Protein AF-A0A2J8AAW1-F1 (afdb_monomer)

Radius of gyration: 28.64 Å; Cα contacts (8 Å, |Δi|>4): 183; chains: 1; bounding box: 78×41×73 Å

Secondary structure (DSSP, 8-state):
--HHHHHHHHHHHHHH-PPPPHHHHHHHHHHHHHHHHHHHHHHHHHHHTTGGGGGG-S----PPPPHHHHHHHHHHHHHHHHHHHHHHHHHHHHHHHHHHHHHHHHHS-HHHHHHHHHHHHHHHHHHHHHHHHHHHHHHHHHHS---HHHHHHHHHHHHHHHHHHHHHHHHHS-S---S--S----TTSS--GGGSSHHHHHHHHHHHHHHTSSHHHHHHHHHHHHHHHHHHH--TT-S--S-HHHHHHHHHHHHHHHHHHHHHHHHHHH-S-TTSHHHHTT----

InterPro domains:
  IPR002995 Surfeit locus 4 [PF02077] (201-279)

Foldseek 3Di:
DPPVVLVVLVVCCVPVVPDRDPVSLLVVLLVLLVVLVVVVVVVVVVVVVCVVVVVPPPDDDPDADDPVLLVVLLVSLVVLLVSLLVLLVVLVVVVVVVVVVVVVQVPDDPVSNVVVVVLVVVLVVLVVVLVVLVVVLVVCPVPDPDDPVVNVVSVVVSVVSVVVSVVVSVVSPPDDDDPPPDPPPDPQNDPQLSNDCLSVVSNVLSVCSSQLHVLLVSLVVLLVSLQCSLVPSQVLVDPDDSDPVRSVVSVSSNVSSNSVNSVSVSSNVSGSGCNHPCNVVVPPSD

pLDDT: mean 74.92, std 15.3, range [37.0, 95.5]

Organism: NCBI:txid47790

Solvent-accessible surface area (backbone atoms only — not comparable to full-atom values): 16203 Å² total; per-residue (Å²): 132,66,64,67,56,57,50,53,54,51,49,43,29,74,74,67,68,46,78,77,52,71,71,55,58,50,51,49,52,52,51,52,41,50,50,51,51,49,59,50,51,58,52,48,53,61,46,57,74,47,52,87,57,52,93,72,66,88,80,74,70,85,75,76,78,53,70,70,54,24,50,51,51,48,52,54,40,46,51,52,28,53,53,41,42,52,52,17,50,56,45,49,53,52,48,50,55,49,47,49,51,52,51,53,60,68,66,42,50,75,64,57,47,48,54,51,51,51,53,51,54,52,51,54,51,50,52,53,50,51,53,51,52,52,52,52,52,54,51,48,62,73,73,44,97,65,59,75,71,61,58,53,55,58,53,51,54,53,50,51,54,51,50,50,54,56,52,51,56,62,59,74,56,77,64,86,89,64,101,72,79,71,71,93,73,36,102,72,77,52,87,59,58,79,77,54,69,56,47,53,56,48,30,59,49,28,54,42,45,56,50,21,40,58,38,58,61,42,32,52,52,48,31,52,49,32,49,49,43,23,59,74,56,22,55,65,82,60,94,76,64,95,40,71,68,56,49,51,51,31,39,54,49,24,54,44,29,52,48,51,28,53,44,34,54,51,47,44,76,72,45,73,38,73,85,14,49,37,49,72,69,67,54,80,88,126

Mean predicted aligned error: 14.3 Å

Sequence (286 aa):
MDARLTWRQLLSIVRYGNRPTEMLAKRLAIIGAITLVVAHSLKDQARMRSYAGVLLAEDRAPRRPTRSKSAALLGARLLLTCLLLFAGWSQLRRITARGGSLWQAAALTPRQQADANAAAAAADAALATAATAASAAALGAVGGGADAADATGVGALAGVAAGAGVATAKVVGGGGGDGWGAGPRQHYGVPDSHDNNWQLLEMLLCIPLALGWQTALTCRGLVALLLLEAVTCWPFWAWYWPSWHFAMHVRLHFFGNVAVAGGLVLLQCLGAGEYTIDSLMGRKTE

Structure (mmCIF, N/CA/C/O backbone):
data_AF-A0A2J8AAW1-F1
#
_entry.id   AF-A0A2J8AAW1-F1
#
loop_
_atom_site.group_PDB
_atom_site.id
_atom_site.type_symbol
_atom_site.label_atom_id
_atom_site.label_alt_id
_atom_site.label_comp_id
_atom_site.label_asym_id
_atom_site.label_entity_id
_atom_site.label_seq_id
_atom_site.pdbx_PDB_ins_code
_atom_site.Cartn_x
_atom_site.Cartn_y
_atom_site.Cartn_z
_atom_site.occupancy
_atom_site.B_iso_or_equiv
_atom_site.auth_seq_id
_atom_site.auth_comp_id
_atom_site.auth_asym_id
_atom_site.auth_atom_id
_atom_site.pdbx_PDB_model_num
ATOM 1 N N . MET A 1 1 ? 15.330 -13.049 15.779 1.00 55.56 1 MET A N 1
ATOM 2 C CA . MET A 1 1 ? 15.225 -11.813 14.968 1.00 55.56 1 MET A CA 1
ATOM 3 C C . MET A 1 1 ? 15.822 -10.662 15.761 1.00 55.56 1 MET A C 1
ATOM 5 O O . MET A 1 1 ? 15.399 -10.459 16.892 1.00 55.56 1 MET A O 1
ATOM 9 N N . ASP A 1 2 ? 16.786 -9.928 15.204 1.00 82.25 2 ASP A N 1
ATOM 10 C CA . ASP A 1 2 ? 17.451 -8.831 15.919 1.00 82.25 2 ASP A CA 1
ATOM 11 C C . ASP A 1 2 ? 16.595 -7.558 15.937 1.00 82.25 2 ASP A C 1
ATOM 13 O O . ASP A 1 2 ? 16.673 -6.713 15.043 1.00 82.25 2 ASP A O 1
ATOM 17 N N . ALA A 1 3 ? 15.794 -7.386 16.991 1.00 75.38 3 ALA A N 1
ATOM 18 C CA . ALA A 1 3 ? 15.029 -6.157 17.227 1.00 75.38 3 ALA A CA 1
ATOM 19 C C . ALA A 1 3 ? 15.932 -4.906 17.237 1.00 75.38 3 ALA A C 1
ATOM 21 O O . ALA A 1 3 ? 15.528 -3.832 16.789 1.00 75.38 3 ALA A O 1
ATOM 22 N N . ARG A 1 4 ? 17.192 -5.063 17.670 1.00 83.12 4 ARG A N 1
ATOM 23 C CA . ARG A 1 4 ? 18.214 -4.007 17.649 1.00 83.12 4 ARG A CA 1
ATOM 24 C C . ARG A 1 4 ? 18.546 -3.526 16.236 1.00 83.12 4 ARG A C 1
ATOM 26 O O . ARG A 1 4 ? 18.768 -2.331 16.055 1.00 83.12 4 ARG A O 1
ATOM 33 N N . LEU A 1 5 ? 18.566 -4.418 15.243 1.00 82.81 5 LEU A N 1
ATOM 34 C CA . LEU A 1 5 ? 18.846 -4.047 13.855 1.00 82.81 5 LEU A CA 1
ATOM 35 C C . LEU A 1 5 ? 17.689 -3.225 13.278 1.00 82.81 5 LEU A C 1
ATOM 37 O O . LEU A 1 5 ? 17.917 -2.155 12.718 1.00 82.81 5 LEU A O 1
ATOM 41 N N . THR A 1 6 ? 16.450 -3.679 13.489 1.00 76.88 6 THR A N 1
ATOM 42 C CA . THR A 1 6 ? 15.243 -2.961 13.052 1.00 76.88 6 THR A CA 1
ATOM 43 C C . THR A 1 6 ? 15.163 -1.579 13.699 1.00 76.88 6 THR A C 1
ATOM 45 O O . THR A 1 6 ? 14.901 -0.595 13.014 1.00 76.88 6 THR A O 1
ATOM 48 N N . TRP A 1 7 ? 15.471 -1.480 14.996 1.00 82.75 7 TRP A N 1
ATOM 49 C CA . TRP A 1 7 ? 15.510 -0.207 15.720 1.00 82.75 7 TRP A CA 1
ATOM 50 C C . TRP A 1 7 ? 16.582 0.750 15.182 1.00 82.75 7 TRP A C 1
ATOM 52 O O . TRP A 1 7 ? 16.301 1.927 14.968 1.00 82.75 7 TRP A O 1
ATOM 62 N N . ARG A 1 8 ? 17.797 0.257 14.900 1.00 88.12 8 ARG A N 1
ATOM 63 C CA . ARG A 1 8 ? 18.874 1.068 14.302 1.00 88.12 8 ARG A CA 1
ATOM 64 C C . ARG A 1 8 ? 18.514 1.568 12.905 1.00 88.12 8 ARG A C 1
ATOM 66 O O . ARG A 1 8 ? 18.789 2.723 12.591 1.00 88.12 8 ARG A O 1
ATOM 73 N N . GLN A 1 9 ? 17.883 0.730 12.086 1.00 81.62 9 GLN A N 1
ATOM 74 C CA . GLN A 1 9 ? 17.415 1.138 10.762 1.00 81.62 9 GLN A CA 1
ATOM 75 C C . GLN A 1 9 ? 16.285 2.176 10.858 1.00 81.62 9 GLN A C 1
ATOM 77 O O . GLN A 1 9 ? 16.310 3.162 10.127 1.00 81.62 9 GLN A O 1
ATOM 82 N N . LEU A 1 10 ? 15.354 2.018 11.807 1.00 77.50 10 LEU A N 1
ATOM 83 C CA . LEU A 1 10 ? 14.299 3.001 12.072 1.00 77.50 10 LEU A CA 1
ATOM 84 C C . LEU A 1 10 ? 14.885 4.355 12.498 1.00 77.50 10 LEU A C 1
ATOM 86 O O . LEU A 1 10 ? 14.542 5.391 11.936 1.00 77.50 10 LEU A O 1
ATOM 90 N N . LEU A 1 11 ? 15.823 4.341 13.449 1.00 86.12 11 LEU A N 1
ATOM 91 C CA . LEU A 1 11 ? 16.549 5.532 13.894 1.00 86.12 11 LEU A CA 1
ATOM 92 C C . LEU A 1 11 ? 17.322 6.191 12.755 1.00 86.12 11 LEU A C 1
ATOM 94 O O . LEU A 1 11 ? 17.373 7.415 12.698 1.00 86.12 11 LEU A O 1
ATOM 98 N N . SER A 1 12 ? 17.909 5.399 11.854 1.00 85.25 12 SER A N 1
ATOM 99 C CA . SER A 1 12 ? 18.617 5.929 10.690 1.00 85.25 12 SER A CA 1
ATOM 100 C C . SER A 1 12 ? 17.675 6.687 9.752 1.00 85.25 12 SER A C 1
ATOM 102 O O . SER A 1 12 ? 18.005 7.783 9.310 1.00 85.25 12 SER A O 1
ATOM 104 N N . ILE A 1 13 ? 16.478 6.154 9.506 1.00 77.56 13 ILE A N 1
ATOM 105 C CA . ILE A 1 13 ? 15.450 6.820 8.694 1.00 77.56 13 ILE A CA 1
ATOM 106 C C . ILE A 1 13 ? 15.006 8.126 9.359 1.00 77.56 13 ILE A C 1
ATOM 108 O O . ILE A 1 13 ? 14.990 9.169 8.712 1.00 77.56 13 ILE A O 1
ATOM 112 N N . VAL A 1 14 ? 14.705 8.083 10.660 1.00 78.31 14 VAL A N 1
ATOM 113 C CA . VAL A 1 14 ? 14.217 9.252 11.408 1.00 78.31 14 VAL A CA 1
ATOM 114 C C . VAL A 1 14 ? 15.282 10.346 11.518 1.00 78.31 14 VAL A C 1
ATOM 116 O O . VAL A 1 14 ? 14.958 11.520 11.380 1.00 78.31 14 VAL A O 1
ATOM 119 N N . ARG A 1 15 ? 16.549 9.987 11.763 1.00 88.88 15 ARG A N 1
ATOM 120 C CA . ARG A 1 15 ? 17.631 10.970 11.945 1.00 88.88 15 ARG A CA 1
ATOM 121 C C . ARG A 1 15 ? 18.235 11.479 10.645 1.00 88.88 15 ARG A C 1
ATOM 123 O O . ARG A 1 15 ? 18.616 12.640 10.597 1.00 88.88 15 ARG A O 1
ATOM 130 N N . TYR A 1 16 ? 18.376 10.624 9.635 1.00 84.06 16 TYR A N 1
ATOM 131 C CA . TYR A 1 16 ? 19.135 10.953 8.423 1.00 84.06 16 TYR A CA 1
ATOM 132 C C . TYR A 1 16 ? 18.255 11.120 7.183 1.00 84.06 16 TYR A C 1
ATOM 134 O O . TYR A 1 16 ? 18.778 11.371 6.103 1.00 84.06 16 TYR A O 1
ATOM 142 N N . GLY A 1 17 ? 16.931 10.961 7.301 1.00 79.38 17 GLY A N 1
ATOM 143 C CA . GLY A 1 17 ? 16.019 11.076 6.160 1.00 79.38 17 GLY A CA 1
ATOM 144 C C . GLY A 1 17 ? 16.242 10.001 5.091 1.00 79.38 17 GLY A C 1
ATOM 145 O O . GLY A 1 17 ? 15.798 10.157 3.953 1.00 79.38 17 GLY A O 1
ATOM 146 N N . ASN A 1 18 ? 16.935 8.910 5.436 1.00 77.44 18 ASN A N 1
ATOM 147 C CA . ASN A 1 18 ? 17.155 7.799 4.520 1.00 77.44 18 ASN A CA 1
ATOM 148 C C . ASN A 1 18 ? 15.808 7.212 4.100 1.00 77.44 18 ASN A C 1
ATOM 150 O O . ASN A 1 18 ? 14.928 6.992 4.934 1.00 77.44 18 ASN A O 1
ATOM 154 N N . ARG A 1 19 ? 15.647 6.933 2.803 1.00 63.56 19 ARG A N 1
ATOM 155 C CA . ARG A 1 19 ? 14.415 6.319 2.303 1.00 63.56 19 ARG A CA 1
ATOM 156 C C . ARG A 1 19 ? 14.237 4.954 2.982 1.00 63.56 19 ARG A C 1
ATOM 158 O O . ARG A 1 19 ? 15.177 4.155 2.945 1.00 63.56 19 ARG A O 1
ATOM 165 N N . PRO A 1 20 ? 13.082 4.678 3.616 1.00 67.69 20 PRO A N 1
ATOM 166 C CA . PRO A 1 20 ? 12.838 3.385 4.233 1.00 67.69 20 PRO A CA 1
ATOM 167 C C . PRO A 1 20 ? 13.031 2.291 3.191 1.00 67.69 20 PRO A C 1
ATOM 169 O O . PRO A 1 20 ? 12.428 2.331 2.119 1.00 67.69 20 PRO A O 1
ATOM 172 N N . THR A 1 21 ? 13.891 1.320 3.496 1.00 73.94 21 THR A N 1
ATOM 173 C CA . THR A 1 21 ? 14.010 0.142 2.644 1.00 73.94 21 THR A CA 1
ATOM 174 C C . THR A 1 21 ? 12.694 -0.618 2.709 1.00 73.94 21 THR A C 1
ATOM 176 O O . THR A 1 21 ? 12.071 -0.737 3.767 1.00 73.94 21 THR A O 1
ATOM 179 N N . GLU A 1 22 ? 12.257 -1.147 1.576 1.00 61.12 22 GLU A N 1
ATOM 180 C CA . GLU A 1 22 ? 10.992 -1.873 1.465 1.00 61.12 22 GLU A CA 1
ATOM 181 C C . GLU A 1 22 ? 10.886 -3.023 2.491 1.00 61.12 22 GLU A C 1
ATOM 183 O O . GLU A 1 22 ? 9.846 -3.248 3.112 1.00 61.12 22 GLU A O 1
ATOM 188 N N . MET A 1 23 ? 12.018 -3.677 2.768 1.00 70.44 23 MET A N 1
ATOM 189 C CA . MET A 1 23 ? 12.159 -4.713 3.794 1.00 70.44 23 MET A CA 1
ATOM 190 C C . MET A 1 23 ? 11.850 -4.221 5.214 1.00 70.44 23 MET A C 1
ATOM 192 O O . MET A 1 23 ? 11.335 -4.989 6.028 1.00 70.44 23 MET A O 1
ATOM 196 N N . LEU A 1 24 ? 12.152 -2.964 5.539 1.00 69.31 24 LEU A N 1
ATOM 197 C CA . LEU A 1 24 ? 11.868 -2.394 6.854 1.00 69.31 24 LEU A CA 1
ATOM 198 C C . LEU A 1 24 ? 10.381 -2.076 7.020 1.00 69.31 24 LEU A C 1
ATOM 200 O O . LEU A 1 24 ? 9.805 -2.420 8.053 1.00 69.31 24 LEU A O 1
ATOM 204 N N . ALA A 1 25 ? 9.748 -1.493 5.998 1.00 65.06 25 ALA A N 1
ATOM 205 C CA . ALA A 1 25 ? 8.314 -1.205 6.019 1.00 65.06 25 ALA A CA 1
ATOM 206 C C . ALA A 1 25 ? 7.492 -2.486 6.239 1.00 65.06 25 ALA A C 1
ATOM 208 O O . ALA A 1 25 ? 6.611 -2.535 7.098 1.00 65.06 25 ALA A O 1
ATOM 209 N N . LYS A 1 26 ? 7.855 -3.570 5.546 1.00 64.88 26 LYS A N 1
ATOM 210 C CA . LYS A 1 26 ? 7.163 -4.861 5.669 1.00 64.88 26 LYS A CA 1
ATOM 211 C C . LYS A 1 26 ? 7.387 -5.531 7.028 1.00 64.88 26 LYS A C 1
ATOM 213 O O . LYS A 1 26 ? 6.451 -6.087 7.599 1.00 64.88 26 LYS A O 1
ATOM 218 N N . ARG A 1 27 ? 8.588 -5.421 7.610 1.00 72.94 27 ARG A N 1
ATOM 219 C CA . ARG A 1 27 ? 8.848 -5.893 8.986 1.00 72.94 27 ARG A CA 1
ATOM 220 C C . ARG A 1 27 ? 7.996 -5.156 10.012 1.00 72.94 27 ARG A C 1
ATOM 222 O O . ARG A 1 27 ? 7.464 -5.792 10.916 1.00 72.94 27 ARG A O 1
ATOM 229 N N . LEU A 1 28 ? 7.848 -3.842 9.867 1.00 67.38 28 LEU A N 1
ATOM 230 C CA . LEU A 1 28 ? 6.993 -3.053 10.753 1.00 67.38 28 LEU A CA 1
ATOM 231 C C . LEU A 1 28 ? 5.521 -3.443 10.620 1.00 67.38 28 LEU A C 1
ATOM 233 O O . LEU A 1 28 ? 4.849 -3.554 11.641 1.00 67.38 28 LEU A O 1
ATOM 237 N N . ALA A 1 29 ? 5.046 -3.722 9.404 1.00 67.12 29 ALA A N 1
ATOM 238 C CA . ALA A 1 29 ? 3.687 -4.214 9.187 1.00 67.12 29 ALA A CA 1
ATOM 239 C C . ALA A 1 29 ? 3.442 -5.557 9.902 1.00 67.12 29 ALA A C 1
ATOM 241 O O . ALA A 1 29 ? 2.456 -5.697 10.624 1.00 67.12 29 ALA A O 1
ATOM 242 N N . ILE A 1 30 ? 4.375 -6.513 9.788 1.00 71.88 30 ILE A N 1
ATOM 243 C CA . ILE A 1 30 ? 4.293 -7.809 10.485 1.00 71.88 30 ILE A CA 1
ATOM 244 C C . ILE A 1 30 ? 4.311 -7.615 12.004 1.00 71.88 30 ILE A C 1
ATOM 246 O O . ILE A 1 30 ? 3.487 -8.195 12.707 1.00 71.88 30 ILE A O 1
ATOM 250 N N . ILE A 1 31 ? 5.216 -6.779 12.521 1.00 70.62 31 ILE A N 1
ATOM 251 C CA . ILE A 1 31 ? 5.274 -6.472 13.957 1.00 70.62 31 ILE A CA 1
ATOM 252 C C . ILE A 1 31 ? 3.951 -5.845 14.418 1.00 70.62 31 ILE A C 1
ATOM 254 O O . ILE A 1 31 ? 3.425 -6.246 15.454 1.00 70.62 31 ILE A O 1
ATOM 258 N N . GLY A 1 32 ? 3.376 -4.919 13.647 1.00 65.62 32 GLY A N 1
ATOM 259 C CA . GLY A 1 32 ? 2.077 -4.309 13.935 1.00 65.62 32 GLY A CA 1
ATOM 260 C C . GLY A 1 32 ? 0.940 -5.332 13.986 1.00 65.62 32 GLY A C 1
ATOM 261 O O . GLY A 1 32 ? 0.172 -5.342 14.949 1.00 65.62 32 GLY A O 1
ATOM 262 N N . ALA A 1 33 ? 0.878 -6.243 13.012 1.00 65.94 33 ALA A N 1
ATOM 263 C CA . ALA A 1 33 ? -0.112 -7.319 12.973 1.00 65.94 33 ALA A CA 1
ATOM 264 C C . ALA A 1 33 ? 0.038 -8.285 14.162 1.00 65.94 33 ALA A C 1
ATOM 266 O O . ALA A 1 33 ? -0.939 -8.569 14.854 1.00 65.94 33 ALA A O 1
ATOM 267 N N . ILE A 1 34 ? 1.265 -8.727 14.465 1.00 70.25 34 ILE A N 1
ATOM 268 C CA . ILE A 1 34 ? 1.553 -9.572 15.635 1.00 70.25 34 ILE A CA 1
ATOM 269 C C . ILE A 1 34 ? 1.174 -8.844 16.927 1.00 70.25 34 ILE A C 1
ATOM 271 O O . ILE A 1 34 ? 0.557 -9.441 17.804 1.00 70.25 34 ILE A O 1
ATOM 275 N N . THR A 1 35 ? 1.490 -7.554 17.048 1.00 68.38 35 THR A N 1
ATOM 276 C CA . THR A 1 35 ? 1.152 -6.764 18.241 1.00 68.38 35 THR A CA 1
ATOM 277 C C . THR A 1 35 ? -0.362 -6.681 18.437 1.00 68.38 35 THR A C 1
ATOM 279 O O . THR A 1 35 ? -0.830 -6.821 19.565 1.00 68.38 35 THR A O 1
ATOM 282 N N . LEU A 1 36 ? -1.141 -6.527 17.361 1.00 64.81 36 LEU A N 1
ATOM 283 C CA . LEU A 1 36 ? -2.606 -6.560 17.421 1.00 64.81 36 LEU A CA 1
ATOM 284 C C . LEU A 1 36 ? -3.137 -7.929 17.857 1.00 64.81 36 LEU A C 1
ATOM 286 O O . LEU A 1 36 ? -3.985 -7.993 18.748 1.00 64.81 36 LEU A O 1
ATOM 290 N N . VAL A 1 37 ? -2.613 -9.017 17.285 1.00 72.06 37 VAL A N 1
ATOM 291 C CA . VAL A 1 37 ? -3.001 -10.388 17.661 1.00 72.06 37 VAL A CA 1
ATOM 292 C C . VAL A 1 37 ? -2.664 -10.668 19.124 1.00 72.06 37 VAL A C 1
ATOM 294 O O . VAL A 1 37 ? -3.511 -11.162 19.862 1.00 72.06 37 VAL A O 1
ATOM 297 N N . VAL A 1 38 ? -1.465 -10.303 19.582 1.00 70.56 38 VAL A N 1
ATOM 298 C CA . VAL A 1 38 ? -1.044 -10.481 20.979 1.00 70.56 38 VAL A CA 1
ATOM 299 C C . VAL A 1 38 ? -1.898 -9.628 21.916 1.00 70.56 38 VAL A C 1
ATOM 301 O O . VAL A 1 38 ? -2.385 -10.133 22.927 1.00 70.56 38 VAL A O 1
ATOM 304 N N . ALA A 1 39 ? -2.154 -8.362 21.574 1.00 68.88 39 ALA A N 1
ATOM 305 C CA . ALA A 1 39 ? -3.025 -7.491 22.362 1.00 68.88 39 ALA A CA 1
ATOM 306 C C . ALA A 1 39 ? -4.456 -8.046 22.464 1.00 68.88 39 ALA A C 1
ATOM 308 O O . ALA A 1 39 ? -5.090 -7.935 23.519 1.00 68.88 39 ALA A O 1
ATOM 309 N N . HIS A 1 40 ? -4.958 -8.680 21.401 1.00 70.69 40 HIS A N 1
ATOM 310 C CA . HIS A 1 40 ? -6.250 -9.356 21.420 1.00 70.69 40 HIS A CA 1
ATOM 311 C C . HIS A 1 40 ? -6.214 -10.652 22.247 1.00 70.69 40 HIS A C 1
ATOM 313 O O . HIS A 1 40 ? -7.085 -10.861 23.092 1.00 70.69 40 HIS A O 1
ATOM 319 N N . SER A 1 41 ? -5.189 -11.487 22.070 1.00 71.00 41 SER A N 1
ATOM 320 C CA . SER A 1 41 ? -5.050 -12.780 22.749 1.00 71.00 41 SER A CA 1
ATOM 321 C C . SER A 1 41 ? -4.865 -12.633 24.261 1.00 71.00 41 SER A C 1
ATOM 323 O O . SER A 1 41 ? -5.477 -13.376 25.028 1.00 71.00 41 SER A O 1
ATOM 325 N N . LEU A 1 42 ? -4.066 -11.662 24.718 1.00 71.81 42 LEU A N 1
ATOM 326 C CA . LEU A 1 42 ? -3.884 -11.384 26.151 1.00 71.81 42 LEU A CA 1
ATOM 327 C C . LEU A 1 42 ? -5.198 -10.944 26.811 1.00 71.81 42 LEU A C 1
ATOM 329 O O . LEU A 1 42 ? -5.470 -11.249 27.974 1.00 71.81 42 LEU A O 1
ATOM 333 N N . LYS A 1 43 ? -6.048 -10.253 26.051 1.00 64.75 43 LYS A N 1
ATOM 334 C CA . LYS A 1 43 ? -7.362 -9.807 26.508 1.00 64.75 43 LYS A CA 1
ATOM 335 C C . LYS A 1 43 ? -8.368 -10.960 26.582 1.00 64.75 43 LYS A C 1
ATOM 337 O O . LYS A 1 43 ? -9.165 -10.989 27.521 1.00 64.75 43 LYS A O 1
ATOM 342 N N . ASP A 1 44 ? -8.315 -11.913 25.654 1.00 61.62 44 ASP A N 1
ATOM 343 C CA . ASP A 1 44 ? -9.172 -13.104 25.707 1.00 61.62 44 ASP A CA 1
ATOM 344 C C . ASP A 1 44 ? -8.741 -14.085 26.796 1.00 61.62 44 ASP A C 1
ATOM 346 O O . ASP A 1 44 ? -9.602 -14.663 27.454 1.00 61.62 44 ASP A O 1
ATOM 350 N N . GLN A 1 45 ? -7.448 -14.190 27.110 1.00 59.41 45 GLN A N 1
ATOM 351 C CA . GLN A 1 45 ? -7.003 -14.955 28.281 1.00 59.41 45 GLN A CA 1
ATOM 352 C C . GLN A 1 45 ? -7.509 -14.361 29.605 1.00 59.41 45 GLN A C 1
ATOM 354 O O . GLN A 1 45 ? -7.909 -15.105 30.505 1.00 59.41 45 GLN A O 1
ATOM 359 N N . ALA A 1 46 ? -7.570 -13.029 29.721 1.00 59.00 46 ALA A N 1
ATOM 360 C CA . ALA A 1 46 ? -8.196 -12.381 30.874 1.00 59.00 46 ALA A CA 1
ATOM 361 C C . ALA A 1 46 ? -9.703 -12.688 30.960 1.00 59.00 46 ALA A C 1
ATOM 363 O O . ALA A 1 46 ? -10.245 -12.808 32.061 1.00 59.00 46 ALA A O 1
ATOM 364 N N . ARG A 1 47 ? -10.375 -12.867 29.812 1.00 54.62 47 ARG A N 1
ATOM 365 C CA . ARG A 1 47 ? -11.767 -13.330 29.766 1.00 54.62 47 ARG A CA 1
ATOM 366 C C . ARG A 1 47 ? -11.896 -14.803 30.124 1.00 54.62 47 ARG A C 1
ATOM 368 O O . ARG A 1 47 ? -12.742 -15.088 30.957 1.00 54.62 47 ARG A O 1
ATOM 375 N N . MET A 1 48 ? -11.061 -15.704 29.595 1.00 52.56 48 MET A N 1
ATOM 376 C CA . MET A 1 48 ? -11.077 -17.146 29.912 1.00 52.56 48 MET A CA 1
ATOM 377 C C . MET A 1 48 ? -10.939 -17.426 31.411 1.00 52.56 48 MET A C 1
ATOM 379 O O . MET A 1 48 ? -11.661 -18.268 31.938 1.00 52.56 48 MET A O 1
ATOM 383 N N . ARG A 1 49 ? -10.135 -16.643 32.143 1.00 55.53 49 ARG A N 1
ATOM 384 C CA . ARG A 1 49 ? -10.080 -16.722 33.618 1.00 55.53 49 ARG A CA 1
ATOM 385 C C . ARG A 1 49 ? -11.400 -16.353 34.315 1.00 55.53 49 ARG A C 1
ATOM 387 O O . ARG A 1 49 ? -11.614 -16.756 35.449 1.00 55.53 49 ARG A O 1
ATOM 394 N N . SER A 1 50 ? -12.294 -15.627 33.642 1.00 54.16 50 SER A N 1
ATOM 395 C CA . SER A 1 50 ? -13.660 -15.323 34.097 1.00 54.16 50 SER A CA 1
ATOM 396 C C . SER A 1 50 ? -14.734 -16.275 33.546 1.00 54.16 50 SER A C 1
ATOM 398 O O . SER A 1 50 ? -15.888 -16.140 33.950 1.00 54.16 50 SER A O 1
ATOM 400 N N . TYR A 1 51 ? -14.409 -17.246 32.676 1.00 48.59 51 TYR A N 1
ATOM 401 C CA . TYR A 1 51 ? -15.388 -18.253 32.221 1.00 48.59 51 TYR A CA 1
ATOM 402 C C . TYR A 1 51 ? -15.781 -19.247 33.321 1.00 48.59 51 TYR A C 1
ATOM 404 O O . TYR A 1 51 ? -16.856 -19.832 33.241 1.00 48.59 51 TYR A O 1
ATOM 412 N N . ALA A 1 52 ? -15.017 -19.324 34.417 1.00 53.88 52 ALA A N 1
ATOM 413 C CA . ALA A 1 52 ? -15.481 -19.955 35.655 1.00 53.88 52 ALA A CA 1
ATOM 414 C C . ALA A 1 52 ? -16.743 -19.277 36.249 1.00 53.88 52 ALA A C 1
ATOM 416 O O . ALA A 1 52 ? -17.396 -19.858 37.105 1.00 53.88 52 ALA A O 1
ATOM 417 N N . GLY A 1 53 ? -17.119 -18.077 35.778 1.00 55.97 53 GLY A N 1
ATOM 418 C CA . GLY A 1 53 ? -18.369 -17.386 36.120 1.00 55.97 53 GLY A CA 1
ATOM 419 C C . GLY A 1 53 ? -19.343 -17.180 34.948 1.00 55.97 53 GLY A C 1
ATOM 420 O O . GLY A 1 53 ? -20.267 -16.381 35.077 1.00 55.97 53 GLY A O 1
ATOM 421 N N . VAL A 1 54 ? -19.141 -17.835 33.792 1.00 52.34 54 VAL A N 1
ATOM 422 C CA . VAL A 1 54 ? -19.934 -17.608 32.558 1.00 52.34 54 VAL A CA 1
ATOM 423 C C . VAL A 1 54 ? -21.304 -18.290 32.545 1.00 52.34 54 VAL A C 1
ATOM 425 O O . VAL A 1 54 ? -22.148 -17.905 31.744 1.00 52.34 54 VAL A O 1
ATOM 428 N N . LEU A 1 55 ? -21.613 -19.174 33.493 1.00 56.03 55 LEU A N 1
ATOM 429 C CA . LEU A 1 55 ? -22.969 -19.731 33.607 1.00 56.03 55 LEU A CA 1
ATOM 430 C C . LEU A 1 55 ? -24.029 -18.731 34.128 1.00 56.03 55 LEU A C 1
ATOM 432 O O . LEU A 1 55 ? -25.181 -19.109 34.273 1.00 56.03 55 LEU A O 1
ATOM 436 N N . LEU A 1 56 ? -23.676 -17.464 34.397 1.00 57.50 56 LEU A N 1
ATOM 437 C CA . LEU A 1 56 ? -24.605 -16.443 34.921 1.00 57.50 56 LEU A CA 1
ATOM 438 C C . LEU A 1 56 ? -24.611 -15.115 34.136 1.00 57.50 56 LEU A C 1
ATOM 440 O O . LEU A 1 56 ? -25.051 -14.090 34.652 1.00 57.50 56 LEU A O 1
ATOM 444 N N . ALA A 1 57 ? -24.081 -15.071 32.912 1.00 52.19 57 ALA A N 1
ATOM 445 C CA . ALA A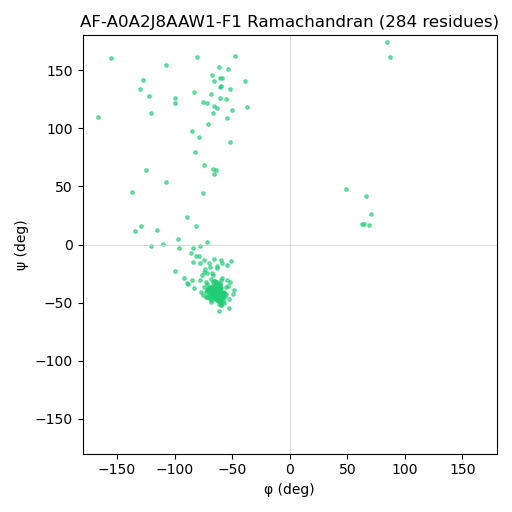 1 57 ? -23.883 -13.813 32.183 1.00 52.19 57 ALA A CA 1
ATOM 446 C C . ALA A 1 57 ? -24.867 -13.618 31.016 1.00 52.19 57 ALA A C 1
ATOM 448 O O . ALA A 1 57 ? -24.425 -13.363 29.899 1.00 52.19 57 ALA A O 1
ATOM 449 N N . GLU A 1 58 ? -26.173 -13.717 31.264 1.00 53.47 58 GLU A N 1
ATOM 450 C CA . GLU A 1 58 ? -27.186 -13.640 30.196 1.00 53.47 58 GLU A CA 1
ATOM 451 C C . GLU A 1 58 ? -27.599 -12.205 29.799 1.00 53.47 58 GLU A C 1
ATOM 453 O O . GLU A 1 58 ? -28.065 -12.013 28.690 1.00 53.47 58 GLU A O 1
ATOM 458 N N . ASP A 1 59 ? -27.290 -11.160 30.583 1.00 58.81 59 ASP A N 1
ATOM 459 C CA . ASP A 1 59 ? -27.740 -9.781 30.277 1.00 58.81 59 ASP A CA 1
ATOM 460 C C . ASP A 1 59 ? -26.668 -8.695 30.482 1.00 58.81 59 ASP A C 1
ATOM 462 O O . ASP A 1 59 ? -26.894 -7.628 31.063 1.00 58.81 59 ASP A O 1
ATOM 466 N N . ARG A 1 60 ? -25.434 -8.919 30.017 1.00 54.41 60 ARG A N 1
ATOM 467 C CA . ARG A 1 60 ? -24.442 -7.830 30.019 1.00 54.41 60 ARG A CA 1
ATOM 468 C C . ARG A 1 60 ? -24.587 -6.976 28.769 1.00 54.41 60 ARG A C 1
ATOM 470 O O . ARG A 1 60 ? -24.004 -7.282 27.732 1.00 54.41 60 ARG A O 1
ATOM 477 N N . ALA A 1 61 ? -25.290 -5.854 28.934 1.00 64.50 61 ALA A N 1
ATOM 478 C CA . ALA A 1 61 ? -25.287 -4.731 28.002 1.00 64.50 61 ALA A CA 1
ATOM 479 C C . ALA A 1 61 ? -23.870 -4.476 27.438 1.00 64.50 61 ALA A C 1
ATOM 481 O O . ALA A 1 61 ? -22.882 -4.585 28.183 1.00 64.50 61 ALA A O 1
ATOM 482 N N . PRO A 1 62 ? -23.742 -4.138 26.141 1.00 66.50 62 PRO A N 1
ATOM 483 C CA . PRO A 1 62 ? -22.454 -3.998 25.471 1.00 66.50 62 PRO A CA 1
ATOM 484 C C . PRO A 1 62 ? -21.563 -3.010 26.230 1.00 66.50 62 PRO A C 1
ATOM 486 O O . PRO A 1 62 ? -21.811 -1.804 26.273 1.00 66.50 62 PRO A O 1
ATOM 489 N N . ARG A 1 63 ? -20.515 -3.534 26.882 1.00 67.00 63 ARG A N 1
ATOM 490 C CA . ARG A 1 63 ? -19.557 -2.714 27.631 1.00 67.00 63 ARG A CA 1
ATOM 491 C C . ARG A 1 63 ? -18.844 -1.784 26.658 1.00 67.00 63 ARG A C 1
ATOM 493 O O . ARG A 1 63 ? -18.105 -2.254 25.792 1.00 67.00 63 ARG A O 1
ATOM 500 N N . ARG A 1 64 ? -19.022 -0.474 26.858 1.00 75.88 64 ARG A N 1
ATOM 501 C CA . ARG A 1 64 ? -18.284 0.561 26.128 1.00 75.88 64 ARG A CA 1
ATOM 502 C C . ARG A 1 64 ? -16.773 0.281 26.211 1.00 75.88 64 ARG A C 1
ATOM 504 O O . ARG A 1 64 ? -16.278 -0.074 27.291 1.00 75.88 64 ARG A O 1
ATOM 511 N N . PRO A 1 65 ? -16.034 0.362 25.092 1.00 77.31 65 PRO A N 1
ATOM 512 C CA . PRO A 1 65 ? -14.589 0.183 25.108 1.00 77.31 65 PRO A CA 1
ATOM 513 C C . PRO A 1 65 ? -13.944 1.245 26.007 1.00 77.31 65 PRO A C 1
ATOM 515 O O . PRO A 1 65 ? -14.386 2.381 26.075 1.00 77.31 65 PRO A O 1
ATOM 518 N N . THR A 1 66 ? -12.891 0.874 26.734 1.00 88.00 66 THR A N 1
ATOM 519 C CA . THR A 1 66 ? -12.165 1.824 27.586 1.00 88.00 66 THR A CA 1
ATOM 520 C C . THR A 1 66 ? -11.438 2.853 26.718 1.00 88.00 66 THR A C 1
ATOM 522 O O . THR A 1 66 ? -10.911 2.489 25.666 1.00 88.00 66 THR A O 1
ATOM 525 N N . ARG A 1 67 ? -11.314 4.106 27.179 1.00 88.88 67 ARG A N 1
ATOM 526 C CA . ARG A 1 67 ? -10.619 5.193 26.449 1.00 88.88 67 ARG A CA 1
ATOM 527 C C . ARG A 1 67 ? -9.236 4.796 25.925 1.00 88.88 67 ARG A C 1
ATOM 529 O O . ARG A 1 67 ? -8.884 5.115 24.797 1.00 88.88 67 ARG A O 1
ATOM 536 N N . SER A 1 68 ? -8.478 4.029 26.710 1.00 86.44 68 SER A N 1
ATOM 537 C CA . SER A 1 68 ? -7.168 3.496 26.311 1.00 86.44 68 SER A CA 1
ATOM 538 C C . SER A 1 68 ? -7.229 2.583 25.081 1.00 86.44 68 SER A C 1
ATOM 540 O O . SER A 1 68 ? -6.353 2.648 24.224 1.00 86.44 68 SER A O 1
ATOM 542 N N . LYS A 1 69 ? -8.279 1.762 24.953 1.00 84.31 69 LYS A N 1
ATOM 543 C CA . LYS A 1 69 ? -8.500 0.904 23.779 1.00 84.31 69 LYS A CA 1
ATOM 544 C C . LYS A 1 69 ? -8.885 1.745 22.576 1.00 84.31 69 LYS A C 1
ATOM 546 O O . LYS A 1 69 ? -8.326 1.540 21.507 1.00 84.31 69 LYS A O 1
ATOM 551 N N . SER A 1 70 ? -9.784 2.708 22.763 1.00 87.69 70 SER A N 1
ATOM 552 C CA . SER A 1 70 ? -10.163 3.652 21.710 1.00 87.69 70 SER A CA 1
ATOM 553 C C . SER A 1 70 ? -8.942 4.419 21.184 1.00 87.69 70 SER A C 1
ATOM 555 O O . SER A 1 70 ? -8.784 4.549 19.974 1.00 87.69 70 SER A O 1
ATOM 557 N N . ALA A 1 71 ? -8.036 4.850 22.069 1.00 87.38 71 ALA A N 1
ATOM 558 C CA . ALA A 1 71 ? -6.794 5.522 21.689 1.00 87.38 71 ALA A CA 1
ATOM 559 C C . ALA A 1 71 ? -5.827 4.591 20.934 1.00 87.38 71 ALA A C 1
ATOM 561 O O . ALA A 1 71 ? -5.266 4.988 19.915 1.00 87.38 71 ALA A O 1
ATOM 562 N N . ALA A 1 72 ? -5.665 3.342 21.384 1.00 85.44 72 ALA A N 1
ATOM 563 C CA . ALA A 1 72 ? -4.825 2.359 20.696 1.00 85.44 72 ALA A CA 1
ATOM 564 C C . ALA A 1 72 ? -5.361 2.011 19.294 1.00 85.44 72 ALA A C 1
ATOM 566 O O . ALA A 1 72 ? -4.586 1.935 18.342 1.00 85.44 72 ALA A O 1
ATOM 567 N N . LEU A 1 73 ? -6.682 1.850 19.154 1.00 86.56 73 LEU A N 1
ATOM 568 C CA . LEU A 1 73 ? -7.338 1.607 17.865 1.00 86.56 73 LEU A CA 1
ATOM 569 C C . LEU A 1 73 ? -7.165 2.792 16.911 1.00 86.56 73 LEU A C 1
ATOM 571 O O . LEU A 1 73 ? -6.848 2.590 15.739 1.00 86.56 73 LEU A O 1
ATOM 575 N N . LEU A 1 74 ? -7.313 4.018 17.419 1.00 87.25 74 LEU A N 1
ATOM 576 C CA . LEU A 1 74 ? -7.051 5.231 16.648 1.00 87.25 74 LEU A CA 1
ATOM 577 C C . LEU A 1 74 ? -5.591 5.280 16.179 1.00 87.25 74 LEU A C 1
ATOM 579 O O . LEU A 1 74 ? -5.338 5.505 15.000 1.00 87.25 74 LEU A O 1
ATOM 583 N N . GLY A 1 75 ? -4.635 5.003 17.070 1.00 84.88 75 GLY A N 1
ATOM 584 C CA . GLY A 1 75 ? -3.213 4.960 16.724 1.00 84.88 75 GLY A CA 1
ATOM 585 C C . GLY A 1 75 ? -2.896 3.930 15.636 1.00 84.88 75 GLY A C 1
ATOM 586 O O . GLY A 1 75 ? -2.221 4.257 14.661 1.00 84.88 75 GLY A O 1
ATOM 587 N N . ALA A 1 76 ? -3.431 2.711 15.753 1.00 83.69 76 ALA A N 1
ATOM 588 C CA . ALA A 1 76 ? -3.251 1.659 14.750 1.00 83.69 76 ALA A CA 1
ATOM 589 C C . ALA A 1 76 ? -3.822 2.060 13.380 1.00 83.69 76 ALA A C 1
ATOM 591 O O . ALA A 1 76 ? -3.185 1.853 12.348 1.00 83.69 76 ALA A O 1
ATOM 592 N N . ARG 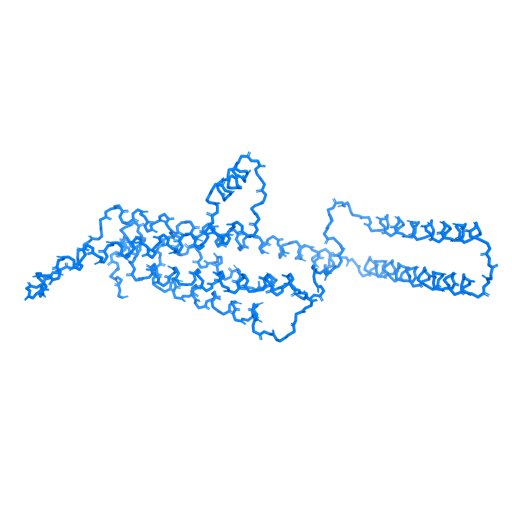A 1 77 ? -5.000 2.686 13.372 1.00 88.06 77 ARG A N 1
ATOM 593 C CA . ARG A 1 77 ? -5.659 3.175 12.159 1.00 88.06 77 ARG A CA 1
ATOM 594 C C . ARG A 1 77 ? -4.898 4.313 11.492 1.00 88.06 77 ARG A C 1
ATOM 596 O O . ARG A 1 77 ? -4.727 4.283 10.277 1.00 88.06 77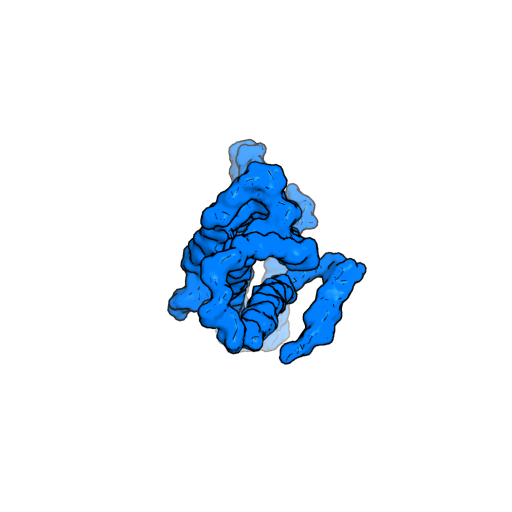 ARG A O 1
ATOM 603 N N . LEU A 1 78 ? -4.438 5.296 12.264 1.00 86.06 78 LEU A N 1
ATOM 604 C CA . LEU A 1 78 ? -3.635 6.400 11.739 1.00 86.06 78 LEU A CA 1
ATOM 605 C C . LEU A 1 78 ? -2.320 5.881 11.161 1.00 86.06 78 LEU A C 1
ATOM 607 O O . LEU A 1 78 ? -1.949 6.270 10.060 1.00 86.06 78 LEU A O 1
ATOM 611 N N . LEU A 1 79 ? -1.659 4.946 11.848 1.00 82.56 79 LEU A N 1
ATOM 612 C CA . LEU A 1 79 ? -0.449 4.311 11.334 1.00 82.56 79 LEU A CA 1
ATOM 613 C C . LEU A 1 79 ? -0.712 3.597 10.002 1.00 82.56 79 LEU A C 1
ATOM 615 O O . LEU A 1 79 ? 0.025 3.808 9.042 1.00 82.56 79 LEU A O 1
ATOM 619 N N . LEU A 1 80 ? -1.773 2.790 9.931 1.00 85.06 80 LEU A N 1
ATOM 620 C CA . LEU A 1 80 ? -2.142 2.078 8.711 1.00 85.06 80 LEU A CA 1
ATOM 621 C C . LEU A 1 80 ? -2.471 3.043 7.564 1.00 85.06 80 LEU A C 1
ATOM 623 O O . LEU A 1 80 ? -1.987 2.867 6.449 1.00 85.06 80 LEU A O 1
ATOM 627 N N . THR A 1 81 ? -3.226 4.100 7.864 1.00 86.69 81 THR A N 1
ATOM 628 C CA . THR A 1 81 ? -3.547 5.174 6.917 1.00 86.69 81 THR A CA 1
ATOM 629 C C . THR A 1 81 ? -2.273 5.823 6.389 1.00 86.69 81 THR A C 1
ATOM 631 O O . THR A 1 81 ? -2.117 5.961 5.182 1.00 86.69 81 THR A O 1
ATOM 634 N N . CYS A 1 82 ? -1.337 6.198 7.264 1.00 83.94 82 CYS A N 1
ATOM 635 C CA . CYS A 1 82 ? -0.077 6.815 6.859 1.00 83.94 82 CYS A CA 1
ATOM 636 C C . CYS A 1 82 ? 0.743 5.899 5.941 1.00 83.94 82 CYS A C 1
ATOM 638 O O . CYS A 1 82 ? 1.321 6.379 4.968 1.00 83.94 82 CYS A O 1
ATOM 640 N N . LEU A 1 83 ? 0.783 4.593 6.225 1.00 83.12 83 LEU A N 1
ATOM 641 C CA . LEU A 1 83 ? 1.501 3.620 5.396 1.00 83.12 83 LEU A CA 1
ATOM 642 C C . LEU A 1 83 ? 0.887 3.495 3.996 1.00 83.12 83 LEU A C 1
ATOM 644 O O . LEU A 1 83 ? 1.616 3.537 3.005 1.00 83.12 83 LEU A O 1
ATOM 648 N N . LEU A 1 84 ? -0.438 3.385 3.908 1.00 84.94 84 LEU A N 1
ATOM 649 C CA . LEU A 1 84 ? -1.143 3.268 2.631 1.00 84.94 84 LEU A CA 1
ATOM 650 C C . LEU A 1 84 ? -1.132 4.588 1.838 1.00 84.94 84 LEU A C 1
ATOM 652 O O . LEU A 1 84 ? -0.911 4.575 0.630 1.00 84.94 84 LEU A O 1
ATOM 656 N N . LEU A 1 85 ? -1.269 5.740 2.505 1.00 86.38 85 LEU A N 1
ATOM 657 C CA . LEU A 1 85 ? -1.087 7.057 1.881 1.00 86.38 85 LEU A CA 1
ATOM 658 C C . LEU A 1 85 ? 0.325 7.214 1.320 1.00 86.38 85 LEU A C 1
ATOM 660 O O . LEU A 1 85 ? 0.490 7.721 0.215 1.00 86.38 85 LEU A O 1
ATOM 664 N N . PHE A 1 86 ? 1.346 6.773 2.055 1.00 84.50 86 PHE A N 1
ATOM 665 C CA . PHE A 1 86 ? 2.722 6.805 1.570 1.00 84.50 86 PHE A CA 1
ATOM 666 C C . PHE A 1 86 ? 2.907 5.919 0.328 1.00 84.50 86 PHE A C 1
ATOM 668 O O . PHE A 1 86 ? 3.529 6.354 -0.646 1.00 84.50 86 PHE A O 1
ATOM 675 N N . ALA A 1 87 ? 2.332 4.711 0.332 1.00 83.56 87 ALA A N 1
ATOM 676 C CA . ALA A 1 87 ? 2.346 3.818 -0.824 1.00 83.56 87 ALA A CA 1
ATOM 677 C C . ALA A 1 87 ? 1.659 4.465 -2.042 1.00 83.56 87 ALA A C 1
ATOM 679 O O . ALA A 1 87 ? 2.289 4.610 -3.093 1.00 83.56 87 ALA A O 1
ATOM 680 N N . GLY A 1 88 ? 0.432 4.966 -1.873 1.00 84.88 88 GLY A N 1
ATOM 681 C CA . GLY A 1 88 ? -0.324 5.656 -2.921 1.00 84.88 88 GLY A CA 1
ATOM 682 C C . GLY A 1 88 ? 0.345 6.936 -3.425 1.00 84.88 88 GLY A C 1
ATOM 683 O O . GLY A 1 88 ? 0.371 7.191 -4.627 1.00 84.88 88 GLY A O 1
ATOM 684 N N . TRP A 1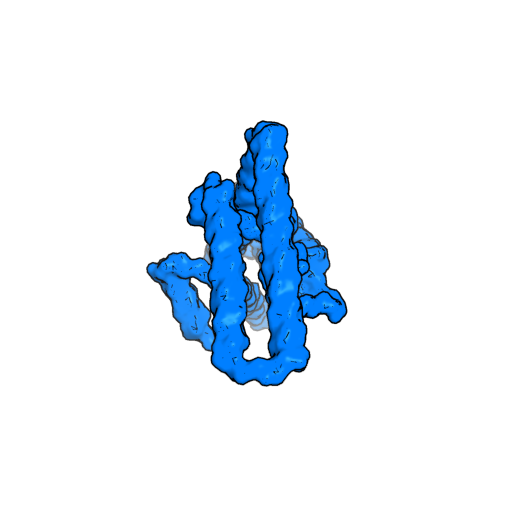 89 ? 0.980 7.712 -2.544 1.00 84.94 89 TRP A N 1
ATOM 685 C CA . TRP A 1 89 ? 1.739 8.905 -2.928 1.00 84.94 89 TRP A CA 1
ATOM 686 C C . TRP A 1 89 ? 2.939 8.560 -3.810 1.00 84.94 89 TRP A C 1
ATOM 688 O O . TRP A 1 89 ? 3.225 9.263 -4.782 1.00 84.94 89 TRP A O 1
ATOM 698 N N . SER A 1 90 ? 3.635 7.458 -3.511 1.00 81.94 90 SER A N 1
ATOM 699 C CA . SER A 1 90 ? 4.727 6.980 -4.363 1.00 81.94 90 SER A CA 1
ATOM 700 C C . SER A 1 90 ? 4.233 6.647 -5.775 1.00 81.94 90 SER A C 1
ATOM 702 O O . SER A 1 90 ? 4.901 6.995 -6.751 1.00 81.94 90 SER A O 1
ATOM 704 N N . GLN A 1 91 ? 3.028 6.078 -5.885 1.00 85.62 91 GLN A N 1
ATOM 705 C CA . GLN A 1 91 ? 2.388 5.787 -7.162 1.00 85.62 91 GLN A CA 1
ATOM 706 C C . GLN A 1 91 ? 1.953 7.047 -7.890 1.00 85.62 91 GLN A C 1
ATOM 708 O O . GLN A 1 91 ? 2.234 7.195 -9.077 1.00 85.62 91 GLN A O 1
ATOM 713 N N . LEU A 1 92 ? 1.333 7.989 -7.180 1.00 86.25 92 LEU A N 1
ATOM 714 C CA . LEU A 1 92 ? 0.936 9.265 -7.756 1.00 86.25 92 LEU A CA 1
ATOM 715 C C . LEU A 1 92 ? 2.149 9.991 -8.339 1.00 86.25 92 LEU A C 1
ATOM 717 O O . LEU A 1 92 ? 2.067 10.480 -9.457 1.00 86.25 92 LEU A O 1
ATOM 721 N N . ARG A 1 93 ? 3.297 9.982 -7.649 1.00 86.12 93 ARG A N 1
ATOM 722 C CA . ARG A 1 93 ? 4.551 10.540 -8.180 1.00 86.12 93 ARG A CA 1
ATOM 723 C C . ARG A 1 93 ? 5.040 9.829 -9.443 1.00 86.12 93 ARG A C 1
ATOM 725 O O . ARG A 1 93 ? 5.536 10.495 -10.346 1.00 86.12 93 ARG A O 1
ATOM 732 N N . ARG A 1 94 ? 4.915 8.499 -9.526 1.00 83.12 94 ARG A N 1
ATOM 733 C CA . ARG A 1 94 ? 5.254 7.742 -10.746 1.00 83.12 94 ARG A CA 1
ATOM 734 C C . ARG A 1 94 ? 4.307 8.079 -11.897 1.00 83.12 94 ARG A C 1
ATOM 736 O O . ARG A 1 94 ? 4.754 8.231 -13.032 1.00 83.12 94 ARG A O 1
ATOM 743 N N . ILE A 1 95 ? 3.014 8.212 -11.614 1.00 81.81 95 ILE A N 1
ATOM 744 C CA . ILE A 1 95 ? 1.999 8.564 -12.611 1.00 81.81 95 ILE A CA 1
ATOM 745 C C . ILE A 1 95 ? 2.173 10.006 -13.068 1.00 81.81 95 ILE A C 1
ATOM 747 O O . ILE A 1 95 ? 2.108 10.243 -14.262 1.00 81.81 95 ILE A O 1
ATOM 751 N N . THR A 1 96 ? 2.440 10.964 -12.181 1.00 82.06 96 THR A N 1
ATOM 752 C CA . THR A 1 96 ? 2.671 12.359 -12.583 1.00 82.06 96 THR A CA 1
ATOM 753 C C . THR A 1 96 ? 3.969 12.515 -13.361 1.00 82.06 96 THR A C 1
ATOM 755 O O . THR A 1 96 ? 3.985 13.257 -14.337 1.00 82.06 96 THR A O 1
ATOM 758 N N . ALA A 1 97 ? 5.024 11.771 -13.014 1.00 80.62 97 ALA A N 1
ATOM 759 C CA . ALA A 1 97 ? 6.247 11.727 -13.814 1.00 80.62 97 ALA A CA 1
ATOM 760 C C . ALA A 1 97 ? 5.981 11.188 -15.234 1.00 80.62 97 ALA A C 1
ATOM 762 O O . ALA A 1 97 ? 6.445 11.770 -16.212 1.00 80.62 97 ALA A O 1
ATOM 763 N N . ARG A 1 98 ? 5.173 10.125 -15.361 1.00 79.75 98 ARG A N 1
ATOM 764 C CA . ARG A 1 98 ? 4.764 9.561 -16.662 1.00 79.75 98 ARG A CA 1
ATOM 765 C C . ARG A 1 98 ? 3.771 10.435 -17.425 1.00 79.75 98 ARG A C 1
ATOM 767 O O . ARG A 1 98 ? 3.861 10.569 -18.635 1.00 79.75 98 ARG A O 1
ATOM 774 N N . GLY A 1 99 ? 2.818 11.040 -16.731 1.00 75.06 99 GLY A N 1
ATOM 775 C CA . GLY A 1 99 ? 1.857 11.974 -17.304 1.00 75.06 99 GLY A CA 1
ATOM 776 C C . GLY A 1 99 ? 2.565 13.218 -17.822 1.00 75.06 99 GLY A C 1
ATOM 777 O O . GLY A 1 99 ? 2.260 13.667 -18.916 1.00 75.06 99 GLY A O 1
ATOM 778 N N . GLY A 1 100 ? 3.573 13.708 -17.096 1.00 71.06 100 GLY A N 1
ATOM 779 C CA . GLY A 1 100 ? 4.457 14.777 -17.548 1.00 71.06 100 GLY A CA 1
ATOM 780 C C . GLY A 1 100 ? 5.201 14.415 -18.832 1.00 71.06 100 GLY A C 1
ATOM 781 O O . GLY A 1 100 ? 5.222 15.230 -19.747 1.00 71.06 100 GLY A O 1
ATOM 782 N N . SER A 1 101 ? 5.729 13.191 -18.951 1.00 65.62 101 SER A N 1
ATOM 783 C CA . SER A 1 101 ? 6.406 12.761 -20.182 1.00 65.62 101 SER A CA 1
ATOM 784 C C . SER A 1 101 ? 5.444 12.551 -21.355 1.00 65.62 101 SER A C 1
ATOM 786 O O . SER A 1 101 ? 5.769 12.937 -22.473 1.00 65.62 101 SER A O 1
ATOM 788 N N . LEU A 1 102 ? 4.239 12.018 -21.118 1.00 63.22 102 LEU A N 1
ATOM 789 C CA . LEU A 1 102 ? 3.200 11.893 -22.149 1.00 63.22 102 LEU A CA 1
ATOM 790 C C . LEU A 1 102 ? 2.673 13.257 -22.601 1.00 63.22 102 LEU A C 1
ATOM 792 O O . LEU A 1 102 ? 2.452 13.461 -23.790 1.00 63.22 102 LEU A O 1
ATOM 796 N N . TRP A 1 103 ? 2.502 14.202 -21.676 1.00 61.16 103 TRP A N 1
ATOM 797 C CA . TRP A 1 103 ? 2.059 15.558 -21.995 1.00 61.16 103 TRP A CA 1
ATOM 798 C C . TRP A 1 103 ? 3.159 16.347 -22.707 1.00 61.16 103 TRP A C 1
ATOM 800 O O . TRP A 1 103 ? 2.877 17.037 -23.678 1.00 61.16 103 TRP A O 1
ATOM 810 N N . GLN A 1 104 ? 4.423 16.189 -22.300 1.00 66.12 104 GLN A N 1
ATOM 811 C CA . GLN A 1 104 ? 5.571 16.726 -23.035 1.00 66.12 104 GLN A CA 1
ATOM 812 C C . GLN A 1 104 ? 5.665 16.128 -24.441 1.00 66.12 104 GLN A C 1
ATOM 814 O O . GLN A 1 104 ? 5.863 16.878 -25.388 1.00 66.12 104 GLN A O 1
ATOM 819 N N . ALA A 1 105 ? 5.463 14.816 -24.597 1.00 60.84 105 ALA A N 1
ATOM 820 C CA . ALA A 1 105 ? 5.447 14.162 -25.903 1.00 60.84 105 ALA A CA 1
ATOM 821 C C . ALA A 1 105 ? 4.279 14.640 -26.781 1.00 60.84 105 ALA A C 1
ATOM 823 O O . ALA A 1 105 ? 4.468 14.853 -27.973 1.00 60.84 105 ALA A O 1
ATOM 824 N N . ALA A 1 106 ? 3.096 14.860 -26.199 1.00 65.81 106 ALA A N 1
ATOM 825 C CA . ALA A 1 106 ? 1.936 15.412 -26.901 1.00 65.81 106 ALA A CA 1
ATOM 826 C C . ALA A 1 106 ? 2.081 16.911 -27.228 1.00 65.81 106 ALA A C 1
ATOM 828 O O . ALA A 1 106 ? 1.448 17.398 -28.160 1.00 65.81 106 ALA A O 1
ATOM 829 N N . ALA A 1 107 ? 2.907 17.640 -26.473 1.00 70.00 107 ALA A N 1
ATOM 830 C CA . ALA A 1 107 ? 3.224 19.044 -26.716 1.00 70.00 107 ALA A CA 1
ATOM 831 C C . ALA A 1 107 ? 4.311 19.243 -27.789 1.00 70.00 107 ALA A C 1
ATOM 833 O O . ALA A 1 107 ? 4.530 20.376 -28.223 1.00 70.00 107 ALA A O 1
ATOM 834 N N . LEU A 1 108 ? 4.988 18.175 -28.234 1.00 74.62 108 LEU A N 1
ATOM 835 C CA . LEU A 1 108 ? 5.908 18.257 -29.365 1.00 74.62 108 LEU A CA 1
ATOM 836 C C . LEU A 1 108 ? 5.113 18.525 -30.643 1.00 74.62 108 LEU A C 1
ATOM 838 O O . LEU A 1 108 ? 4.165 17.817 -30.981 1.00 74.62 108 LEU A O 1
ATOM 842 N N . THR A 1 109 ? 5.532 19.538 -31.397 1.00 82.31 109 THR A N 1
ATOM 843 C CA . THR A 1 109 ? 5.030 19.714 -32.763 1.00 82.31 109 THR A CA 1
ATOM 844 C C . THR A 1 109 ? 5.405 18.489 -33.612 1.00 82.31 109 THR A C 1
ATOM 846 O O . THR A 1 109 ? 6.445 17.874 -33.357 1.00 82.31 109 THR A O 1
ATOM 849 N N . PRO A 1 110 ? 4.644 18.148 -34.673 1.00 84.19 110 PRO A N 1
ATOM 850 C CA . PRO A 1 110 ? 4.969 17.011 -35.541 1.00 84.19 110 PRO A CA 1
ATOM 851 C C . PRO A 1 110 ? 6.410 17.030 -36.069 1.00 84.19 110 PRO A C 1
ATOM 853 O O . PRO A 1 110 ? 7.029 15.983 -36.227 1.00 84.19 110 PRO A O 1
ATOM 856 N N . ARG A 1 111 ? 6.969 18.230 -36.286 1.00 78.50 111 ARG A N 1
ATOM 857 C CA . ARG A 1 111 ? 8.366 18.419 -36.685 1.00 78.50 111 ARG A CA 1
ATOM 858 C C . ARG A 1 111 ? 9.341 18.038 -35.573 1.00 78.50 111 ARG A C 1
ATOM 860 O O . ARG A 1 111 ? 10.240 17.251 -35.816 1.00 78.50 111 ARG A O 1
ATOM 867 N N . GLN A 1 112 ? 9.128 18.529 -34.354 1.00 77.38 112 GLN A N 1
ATOM 868 C CA . GLN A 1 112 ? 9.968 18.160 -33.211 1.00 77.38 112 GLN A CA 1
ATOM 869 C C . GLN A 1 112 ? 9.877 16.664 -32.897 1.00 77.38 112 GLN A C 1
ATOM 871 O O . GLN A 1 112 ? 10.867 16.056 -32.503 1.00 77.38 112 GLN A O 1
ATOM 876 N N . GLN A 1 113 ? 8.708 16.055 -33.107 1.00 77.69 113 GLN A N 1
ATOM 877 C CA . GLN A 1 113 ? 8.546 14.615 -32.953 1.00 77.69 113 GLN A CA 1
ATOM 878 C C . GLN A 1 113 ? 9.270 13.832 -34.058 1.00 77.69 113 GLN A C 1
ATOM 880 O O . GLN A 1 113 ? 9.900 12.819 -33.768 1.00 77.69 113 GLN A O 1
ATOM 885 N N . ALA A 1 114 ? 9.250 14.316 -35.304 1.00 76.75 114 ALA A N 1
ATOM 886 C CA . ALA A 1 114 ? 10.041 13.744 -36.392 1.00 76.75 114 ALA A CA 1
ATOM 887 C C . ALA A 1 114 ? 11.552 13.868 -36.131 1.00 76.75 114 ALA A C 1
ATOM 889 O O . ALA A 1 114 ? 12.274 12.891 -36.316 1.00 76.75 114 ALA A O 1
ATOM 890 N N . ASP A 1 115 ? 12.013 15.018 -35.634 1.00 77.50 115 ASP A N 1
ATOM 891 C CA . ASP A 1 115 ? 13.418 15.255 -35.285 1.00 77.50 115 ASP A CA 1
ATOM 892 C C . ASP A 1 115 ? 13.866 14.337 -34.130 1.00 77.50 115 ASP A C 1
ATOM 894 O O . ASP A 1 115 ? 14.933 13.725 -34.193 1.00 77.50 115 ASP A O 1
ATOM 898 N N . ALA A 1 116 ? 13.019 14.161 -33.108 1.00 74.56 116 ALA A N 1
ATOM 899 C CA . ALA A 1 116 ? 13.268 13.227 -32.010 1.00 74.56 116 ALA A CA 1
ATOM 900 C C . ALA A 1 116 ? 13.317 11.763 -32.487 1.00 74.56 116 ALA A C 1
ATOM 902 O O . ALA A 1 116 ? 14.217 11.016 -32.098 1.00 74.56 116 ALA A O 1
ATOM 903 N N . ASN A 1 117 ? 12.397 11.358 -33.369 1.00 81.50 117 ASN A N 1
ATOM 904 C CA . ASN A 1 117 ? 12.381 10.014 -33.953 1.00 81.50 117 ASN A CA 1
ATOM 905 C C . ASN A 1 117 ? 13.609 9.763 -34.844 1.00 81.50 117 ASN A C 1
ATOM 907 O O . ASN A 1 117 ? 14.189 8.678 -34.796 1.00 81.50 117 ASN A O 1
ATOM 911 N N . ALA A 1 118 ? 14.035 10.759 -35.625 1.00 81.75 118 ALA A N 1
ATOM 912 C CA . ALA A 1 118 ? 15.235 10.675 -36.453 1.00 81.75 118 ALA A CA 1
ATOM 913 C C . ALA A 1 118 ? 16.506 10.551 -35.597 1.00 81.75 118 ALA A C 1
ATOM 915 O O . ALA A 1 118 ? 17.374 9.732 -35.900 1.00 81.75 118 ALA A O 1
ATOM 916 N N . ALA A 1 119 ? 16.595 11.303 -34.495 1.00 77.81 119 ALA A N 1
ATOM 917 C CA . ALA A 1 119 ? 17.700 11.192 -33.546 1.00 77.81 119 ALA A CA 1
ATOM 918 C C . ALA A 1 119 ? 17.747 9.810 -32.868 1.00 77.81 119 ALA A C 1
ATOM 920 O O . ALA A 1 119 ? 18.825 9.226 -32.742 1.00 77.81 119 ALA A O 1
ATOM 921 N N . ALA A 1 120 ? 16.591 9.258 -32.483 1.00 74.00 120 ALA A N 1
ATOM 922 C CA . ALA A 1 120 ? 16.499 7.910 -31.921 1.00 74.00 120 ALA A CA 1
ATOM 923 C C . ALA A 1 120 ? 16.943 6.837 -32.932 1.00 74.00 120 ALA A C 1
ATOM 925 O O . ALA A 1 120 ? 17.787 6.003 -32.610 1.00 74.00 120 ALA A O 1
ATOM 926 N N . ALA A 1 121 ? 16.464 6.915 -34.178 1.00 77.00 121 ALA A N 1
ATOM 927 C CA . ALA A 1 121 ? 16.865 5.996 -35.244 1.00 77.00 121 ALA A CA 1
ATOM 928 C C . ALA A 1 121 ? 18.373 6.068 -35.547 1.00 77.00 121 ALA A C 1
ATOM 930 O O . ALA A 1 121 ? 19.014 5.040 -35.772 1.00 77.00 121 ALA A O 1
ATOM 931 N N . ALA A 1 122 ? 18.963 7.268 -35.509 1.00 79.75 122 ALA A N 1
ATOM 932 C CA . ALA A 1 122 ? 20.404 7.447 -35.672 1.00 79.75 122 ALA A CA 1
ATOM 933 C C . ALA A 1 122 ? 21.203 6.808 -34.521 1.00 79.75 122 ALA A C 1
ATOM 935 O O . ALA A 1 122 ? 22.245 6.195 -34.763 1.00 79.75 122 ALA A O 1
ATOM 936 N N . ALA A 1 123 ? 20.712 6.903 -33.281 1.00 71.81 123 ALA A N 1
ATOM 937 C CA . ALA A 1 123 ? 21.338 6.262 -32.126 1.00 71.81 123 ALA A CA 1
ATOM 938 C C . ALA A 1 123 ? 21.276 4.724 -32.210 1.00 71.81 123 ALA A C 1
ATOM 940 O O . ALA A 1 123 ? 22.285 4.060 -31.960 1.00 71.81 123 ALA A O 1
ATOM 941 N N . ASP A 1 124 ? 20.138 4.160 -32.624 1.00 70.25 124 ASP A N 1
ATOM 942 C CA . ASP A 1 124 ? 19.985 2.712 -32.819 1.00 70.25 124 ASP A CA 1
ATOM 943 C C . ASP A 1 124 ? 20.898 2.190 -33.940 1.00 70.25 124 ASP A C 1
ATOM 945 O O . ASP A 1 124 ? 21.572 1.167 -33.777 1.00 70.25 124 ASP A O 1
ATOM 949 N N . ALA A 1 125 ? 20.998 2.925 -35.053 1.00 77.62 125 ALA A N 1
ATOM 950 C CA . ALA A 1 125 ? 21.917 2.599 -36.141 1.00 77.62 125 ALA A CA 1
ATOM 951 C C . ALA A 1 125 ? 23.389 2.638 -35.688 1.00 77.62 125 ALA A C 1
ATOM 953 O O . ALA A 1 125 ? 24.179 1.756 -36.046 1.00 77.62 125 AL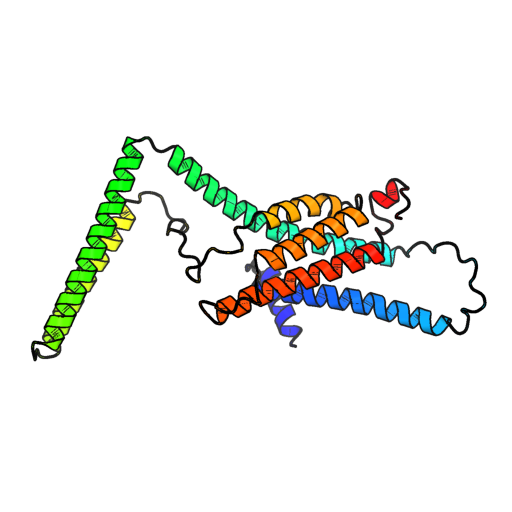A A O 1
ATOM 954 N N . ALA A 1 126 ? 23.762 3.618 -34.857 1.00 74.75 126 ALA A N 1
ATOM 955 C CA . ALA A 1 126 ? 25.102 3.704 -34.283 1.00 74.75 126 ALA A CA 1
ATOM 956 C C . ALA A 1 126 ? 25.403 2.514 -33.354 1.00 74.75 126 ALA A C 1
ATOM 958 O O . ALA A 1 126 ? 26.483 1.923 -33.443 1.00 74.75 126 ALA A O 1
ATOM 959 N N . LEU A 1 127 ? 24.443 2.107 -32.515 1.00 72.00 127 LEU A N 1
ATOM 960 C CA . LEU A 1 127 ? 24.593 0.955 -31.623 1.00 72.00 127 LEU A CA 1
ATOM 961 C C . LEU A 1 127 ? 24.737 -0.362 -32.407 1.00 72.00 127 LEU A C 1
ATOM 963 O O . LEU A 1 127 ? 25.601 -1.179 -32.083 1.00 72.00 127 LEU A O 1
ATOM 967 N N . ALA A 1 128 ? 23.943 -0.553 -33.465 1.00 75.81 128 ALA A N 1
ATOM 968 C CA . ALA A 1 128 ? 24.036 -1.723 -34.342 1.00 75.81 128 ALA A CA 1
ATOM 969 C C . ALA A 1 128 ? 25.387 -1.789 -35.077 1.00 75.81 128 ALA A C 1
ATOM 971 O O . ALA A 1 128 ? 26.004 -2.855 -35.174 1.00 75.81 128 ALA A O 1
ATOM 972 N N . THR A 1 129 ? 25.886 -0.639 -35.537 1.00 82.81 129 THR A N 1
ATOM 973 C CA . THR A 1 129 ? 27.208 -0.530 -36.172 1.00 82.81 129 THR A CA 1
ATOM 974 C C . THR A 1 129 ? 28.318 -0.886 -35.182 1.00 82.81 129 THR A C 1
ATOM 976 O O . THR A 1 129 ? 29.202 -1.679 -35.509 1.00 82.81 129 THR A O 1
ATOM 979 N N . ALA A 1 130 ? 28.239 -0.385 -33.945 1.00 68.25 130 ALA A N 1
ATOM 980 C CA . ALA A 1 130 ? 29.197 -0.707 -32.888 1.00 68.25 130 ALA A CA 1
ATOM 981 C C . ALA A 1 130 ? 29.188 -2.204 -32.526 1.00 68.25 130 ALA A C 1
ATOM 983 O O . ALA A 1 130 ? 30.251 -2.809 -32.392 1.00 68.25 130 ALA A O 1
ATOM 984 N N . ALA A 1 131 ? 28.010 -2.827 -32.428 1.00 66.44 131 ALA A N 1
ATOM 985 C CA . ALA A 1 131 ? 27.885 -4.263 -32.163 1.00 66.44 131 ALA A CA 1
ATOM 986 C C . ALA A 1 131 ? 28.469 -5.124 -33.301 1.00 66.44 131 ALA A C 1
ATOM 988 O O . ALA A 1 131 ? 29.138 -6.130 -33.047 1.00 66.44 131 ALA A O 1
ATOM 989 N N . THR A 1 132 ? 28.265 -4.706 -34.554 1.00 80.50 132 THR A N 1
ATOM 990 C CA . THR A 1 132 ? 28.828 -5.380 -35.735 1.00 80.50 132 THR A CA 1
ATOM 991 C C . THR A 1 132 ? 30.352 -5.259 -35.758 1.00 80.50 132 THR A C 1
ATOM 993 O O . THR A 1 132 ? 31.044 -6.259 -35.946 1.00 80.50 132 THR A O 1
ATOM 996 N N . ALA A 1 133 ? 30.887 -4.065 -35.484 1.00 71.94 133 ALA A N 1
ATOM 997 C CA . ALA A 1 133 ? 32.327 -3.833 -35.390 1.00 71.94 133 ALA A CA 1
ATOM 998 C C . ALA A 1 133 ? 32.971 -4.650 -34.256 1.00 71.94 133 ALA A C 1
ATOM 1000 O O . ALA A 1 133 ? 34.014 -5.270 -34.463 1.00 71.94 133 ALA A O 1
ATOM 1001 N N . ALA A 1 134 ? 32.327 -4.720 -33.086 1.00 64.19 134 ALA A N 1
ATOM 1002 C CA . ALA A 1 134 ? 32.787 -5.545 -31.969 1.00 64.19 134 ALA A CA 1
ATOM 1003 C C . ALA A 1 134 ? 32.808 -7.042 -32.327 1.00 64.19 134 ALA A C 1
ATOM 1005 O O . ALA A 1 134 ? 33.767 -7.743 -32.006 1.00 64.19 134 ALA A O 1
ATOM 1006 N N . SER A 1 135 ? 31.787 -7.523 -33.043 1.00 72.44 135 SER A N 1
ATOM 1007 C CA . SER A 1 135 ? 31.710 -8.917 -33.500 1.00 72.44 135 SER A CA 1
ATOM 1008 C C . SER A 1 135 ? 32.792 -9.242 -34.537 1.00 72.44 135 SER A C 1
ATOM 1010 O O . SER A 1 135 ? 33.423 -10.296 -34.462 1.00 72.44 135 SER A O 1
ATOM 1012 N N . ALA A 1 136 ? 33.059 -8.325 -35.473 1.00 74.12 136 ALA A N 1
ATOM 1013 C CA . ALA A 1 136 ? 34.127 -8.472 -36.462 1.00 74.12 136 ALA A CA 1
ATOM 1014 C C . ALA A 1 136 ? 35.521 -8.482 -35.810 1.00 74.12 136 ALA A C 1
ATOM 1016 O O . ALA A 1 136 ? 36.354 -9.318 -36.158 1.00 74.12 136 ALA A O 1
ATOM 1017 N N . ALA A 1 137 ? 35.756 -7.610 -34.824 1.00 67.69 137 ALA A N 1
ATOM 1018 C CA . ALA A 1 137 ? 36.998 -7.593 -34.054 1.00 67.69 137 ALA A CA 1
ATOM 1019 C C . ALA A 1 137 ? 37.204 -8.899 -33.266 1.00 67.69 137 ALA A C 1
ATOM 1021 O O . ALA A 1 137 ? 38.302 -9.455 -33.272 1.00 67.69 137 ALA A O 1
ATOM 1022 N N . ALA A 1 138 ? 36.143 -9.428 -32.645 1.00 64.19 138 ALA A N 1
ATOM 1023 C CA . ALA A 1 138 ? 36.194 -10.701 -31.927 1.00 64.19 138 ALA A CA 1
ATOM 1024 C C . ALA A 1 138 ? 36.520 -11.884 -32.856 1.00 64.19 138 ALA A C 1
ATOM 1026 O O . ALA A 1 138 ? 37.346 -12.724 -32.508 1.00 64.19 138 ALA A O 1
ATOM 1027 N N . LEU A 1 139 ? 35.925 -11.937 -34.054 1.00 75.25 139 LEU A N 1
ATOM 1028 C CA . LEU A 1 139 ? 36.226 -12.974 -35.050 1.00 75.25 139 LEU A CA 1
ATOM 1029 C C . LEU A 1 139 ? 37.663 -12.870 -35.582 1.00 75.25 139 LEU A C 1
ATOM 1031 O O . LEU A 1 139 ? 38.334 -13.892 -35.733 1.00 75.25 139 LEU A O 1
ATOM 1035 N N . GLY A 1 140 ? 38.155 -11.651 -35.820 1.00 72.75 140 GLY A N 1
ATOM 1036 C CA . GLY A 1 140 ? 39.536 -11.413 -36.249 1.00 72.75 140 GLY A CA 1
ATOM 1037 C C . GLY A 1 140 ? 40.570 -11.894 -35.227 1.00 72.75 140 GLY A C 1
ATOM 1038 O O . GLY A 1 140 ? 41.556 -12.521 -35.608 1.00 72.75 140 GLY A O 1
ATOM 1039 N N . ALA A 1 141 ? 40.303 -11.689 -33.934 1.00 64.62 141 ALA A N 1
ATOM 1040 C CA . ALA A 1 141 ? 41.163 -12.155 -32.845 1.00 64.62 141 ALA A CA 1
ATOM 1041 C C . ALA A 1 141 ? 41.203 -13.690 -32.695 1.00 64.62 141 ALA A C 1
ATOM 1043 O O . ALA A 1 141 ? 42.170 -14.225 -32.164 1.00 64.62 141 ALA A O 1
ATOM 1044 N N . VAL A 1 142 ? 40.169 -14.406 -33.153 1.00 71.38 142 VAL A N 1
ATOM 1045 C CA . VAL A 1 142 ? 40.133 -15.881 -33.134 1.00 71.38 142 VAL A CA 1
ATOM 1046 C C . VAL A 1 142 ? 40.828 -16.481 -34.364 1.00 71.38 142 VAL A C 1
ATOM 1048 O O . VAL A 1 142 ? 41.385 -17.573 -34.276 1.00 71.38 142 VAL A O 1
ATOM 1051 N N . GLY A 1 143 ? 40.799 -15.790 -35.510 1.00 70.12 143 GLY A N 1
ATOM 1052 C CA . GLY A 1 143 ? 41.336 -16.299 -36.780 1.00 70.12 143 GLY A CA 1
ATOM 1053 C C . GLY A 1 143 ? 42.797 -15.941 -37.072 1.00 70.12 143 GLY A C 1
ATOM 1054 O O . GLY A 1 143 ? 43.479 -16.695 -37.764 1.00 70.12 143 GLY A O 1
ATOM 1055 N N . GLY A 1 144 ? 43.290 -14.810 -36.568 1.00 56.44 144 GLY A N 1
ATOM 1056 C CA . GLY A 1 144 ? 44.690 -14.415 -36.702 1.00 56.44 144 GLY A CA 1
ATOM 1057 C C . GLY A 1 144 ? 45.434 -14.736 -35.418 1.00 56.44 144 GLY A C 1
ATOM 1058 O O . GLY A 1 144 ? 45.064 -14.215 -34.373 1.00 56.44 144 GLY A O 1
ATOM 1059 N N . GLY A 1 145 ? 46.485 -15.555 -35.479 1.00 56.88 145 GLY A N 1
ATOM 1060 C CA . GLY A 1 145 ? 47.452 -15.723 -34.387 1.00 56.88 145 GLY A CA 1
ATOM 1061 C C . GLY A 1 145 ? 48.244 -14.435 -34.144 1.00 56.88 145 GLY A C 1
ATOM 1062 O O . GLY A 1 145 ? 49.447 -14.402 -34.366 1.00 56.88 145 GLY A O 1
ATOM 1063 N N . ALA A 1 146 ? 47.544 -13.359 -33.790 1.00 55.00 146 ALA A N 1
ATOM 1064 C CA . ALA A 1 146 ? 48.091 -12.051 -33.507 1.00 55.00 146 ALA A CA 1
ATOM 1065 C C . ALA A 1 146 ? 48.590 -12.030 -32.062 1.00 55.00 146 ALA A C 1
ATOM 1067 O O . ALA A 1 146 ? 47.879 -12.433 -31.135 1.00 55.00 146 ALA A O 1
ATOM 1068 N N . ASP A 1 147 ? 49.814 -11.550 -31.881 1.00 57.56 147 ASP A N 1
ATOM 1069 C CA . ASP A 1 147 ? 50.406 -11.360 -30.566 1.00 57.56 147 ASP A CA 1
ATOM 1070 C C . ASP A 1 147 ? 49.540 -10.407 -29.724 1.00 57.56 147 ASP A C 1
ATOM 1072 O O . ASP A 1 147 ? 48.964 -9.436 -30.223 1.00 57.56 147 ASP A O 1
ATOM 1076 N N . ALA A 1 148 ? 49.445 -10.676 -28.418 1.00 56.41 148 ALA A N 1
ATOM 1077 C CA . ALA A 1 148 ? 48.509 -10.027 -27.491 1.00 56.41 148 ALA A CA 1
ATOM 1078 C C . ALA A 1 148 ? 48.568 -8.481 -27.462 1.00 56.41 148 ALA A C 1
ATOM 1080 O O . ALA A 1 148 ? 47.622 -7.845 -26.997 1.00 56.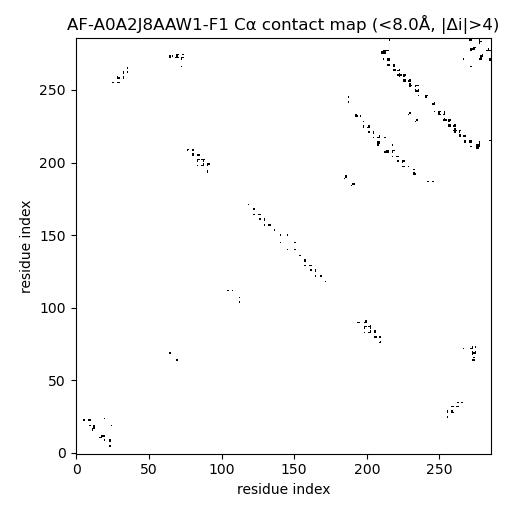41 148 ALA A O 1
ATOM 1081 N N . ALA A 1 149 ? 49.648 -7.876 -27.965 1.00 56.09 149 ALA A N 1
ATOM 1082 C CA . ALA A 1 149 ? 49.834 -6.429 -28.042 1.00 56.09 149 ALA A CA 1
ATOM 1083 C C . ALA A 1 149 ? 48.946 -5.749 -29.107 1.00 56.09 149 ALA A C 1
ATOM 1085 O O . ALA A 1 149 ? 48.440 -4.649 -28.859 1.00 56.09 149 ALA A O 1
ATOM 1086 N N . ASP A 1 150 ? 48.673 -6.409 -30.237 1.00 56.25 150 ASP A N 1
ATOM 1087 C CA . ASP A 1 150 ? 47.845 -5.834 -31.310 1.00 56.25 150 ASP A CA 1
ATOM 1088 C C . ASP A 1 150 ? 46.346 -5.909 -30.981 1.00 56.25 150 ASP A C 1
ATOM 1090 O O . ASP A 1 150 ? 45.573 -5.002 -31.309 1.00 56.25 150 ASP A O 1
ATOM 1094 N N . ALA A 1 151 ? 45.935 -6.927 -30.220 1.00 54.62 151 ALA A N 1
ATOM 1095 C CA . ALA A 1 151 ? 44.561 -7.062 -29.735 1.00 54.62 151 ALA A CA 1
ATOM 1096 C C . ALA A 1 151 ? 44.147 -5.907 -28.796 1.00 54.62 151 ALA A C 1
ATOM 1098 O O . ALA A 1 151 ? 42.999 -5.452 -28.827 1.00 54.62 151 ALA A O 1
ATOM 1099 N N . THR A 1 152 ? 45.083 -5.373 -28.001 1.00 55.97 152 THR A N 1
ATOM 1100 C CA . THR A 1 152 ? 44.840 -4.225 -27.109 1.00 55.97 152 THR A CA 1
ATOM 1101 C C . THR A 1 152 ? 44.562 -2.916 -27.854 1.00 55.97 152 THR A C 1
ATOM 1103 O O . THR A 1 152 ? 43.734 -2.124 -27.398 1.00 55.97 152 THR A O 1
ATOM 1106 N N . GLY A 1 153 ? 45.194 -2.688 -29.011 1.00 55.81 153 GLY A N 1
ATOM 1107 C CA . GLY A 1 153 ? 44.987 -1.474 -29.812 1.00 55.81 153 GLY A CA 1
ATOM 1108 C C . GLY A 1 153 ? 43.606 -1.425 -30.473 1.00 55.81 153 GLY A C 1
ATOM 1109 O O . GLY A 1 153 ? 42.928 -0.394 -30.442 1.00 55.81 153 GLY A O 1
ATOM 1110 N N . VAL A 1 154 ? 43.145 -2.564 -30.999 1.00 57.28 154 VAL A N 1
ATOM 1111 C CA . VAL A 1 154 ? 41.819 -2.686 -31.631 1.00 57.28 154 VAL A CA 1
ATOM 1112 C C . VAL A 1 154 ? 40.697 -2.562 -30.590 1.00 57.28 154 VAL A C 1
ATOM 1114 O O . VAL A 1 154 ? 39.701 -1.875 -30.831 1.00 57.28 154 VAL A O 1
ATOM 1117 N N . GLY A 1 155 ? 40.882 -3.139 -29.396 1.00 53.19 155 GLY A N 1
ATOM 1118 C CA . GLY A 1 155 ? 39.939 -2.990 -28.282 1.00 53.19 155 GLY A CA 1
ATOM 1119 C C . GLY A 1 155 ? 39.806 -1.545 -27.780 1.00 53.19 155 GLY A C 1
ATOM 1120 O O . GLY A 1 155 ? 38.696 -1.090 -27.490 1.00 53.19 155 GLY A O 1
ATOM 1121 N N . ALA A 1 156 ? 40.909 -0.791 -27.735 1.00 53.72 156 ALA A N 1
ATOM 1122 C CA . ALA A 1 156 ? 40.903 0.609 -27.308 1.00 53.72 156 ALA A CA 1
ATOM 1123 C C . ALA A 1 156 ? 40.154 1.522 -28.296 1.00 53.72 156 ALA A C 1
ATOM 1125 O O . ALA A 1 156 ? 39.355 2.361 -27.876 1.00 53.72 156 ALA A O 1
ATOM 1126 N N . LEU A 1 157 ? 40.341 1.327 -29.605 1.00 54.19 157 LEU A N 1
ATOM 1127 C CA . LEU A 1 157 ? 39.647 2.107 -30.638 1.00 54.19 157 LEU A CA 1
ATOM 1128 C C . LEU A 1 157 ? 38.139 1.818 -30.679 1.00 54.19 157 LEU A C 1
ATOM 1130 O O . LEU A 1 157 ? 37.340 2.750 -30.804 1.00 54.19 157 LEU A O 1
ATOM 1134 N N . ALA A 1 158 ? 37.733 0.559 -30.487 1.00 51.84 158 ALA A N 1
ATOM 1135 C CA . ALA A 1 158 ? 36.321 0.195 -30.356 1.00 51.84 158 ALA A CA 1
ATOM 1136 C C . ALA A 1 158 ? 35.677 0.821 -29.101 1.00 51.84 158 ALA A C 1
ATOM 1138 O O . ALA A 1 158 ? 34.547 1.312 -29.160 1.00 51.84 158 ALA A O 1
ATOM 1139 N N . GLY A 1 159 ? 36.414 0.878 -27.985 1.00 50.00 159 GLY A N 1
ATOM 1140 C CA . GLY A 1 159 ? 35.973 1.538 -26.752 1.00 50.00 159 GLY A CA 1
ATOM 1141 C C . GLY A 1 159 ? 35.791 3.053 -26.900 1.00 50.00 159 GLY A C 1
ATOM 1142 O O . GLY A 1 159 ? 34.806 3.604 -26.406 1.00 50.00 159 GLY A O 1
ATOM 1143 N N . VAL A 1 160 ? 36.688 3.727 -27.629 1.00 54.16 160 VAL A N 1
ATOM 1144 C CA . VAL A 1 160 ? 36.591 5.174 -27.903 1.00 54.16 160 VAL A CA 1
ATOM 1145 C C . VAL A 1 160 ? 35.422 5.488 -28.842 1.00 54.16 160 VAL A C 1
ATOM 1147 O O . VAL A 1 160 ? 34.680 6.437 -28.587 1.00 54.16 160 VAL A O 1
ATOM 1150 N N . ALA A 1 161 ? 35.192 4.673 -29.876 1.00 49.88 161 ALA A N 1
ATOM 1151 C CA . ALA A 1 161 ? 34.056 4.843 -30.785 1.00 49.88 161 ALA A CA 1
ATOM 1152 C C . ALA A 1 161 ? 32.702 4.630 -30.076 1.00 49.88 161 ALA A C 1
ATOM 1154 O O . ALA A 1 161 ? 31.774 5.423 -30.256 1.00 49.88 161 ALA A O 1
ATOM 1155 N N . ALA A 1 162 ? 32.603 3.617 -29.208 1.00 48.62 162 ALA A N 1
ATOM 1156 C CA . ALA A 1 162 ? 31.415 3.389 -28.384 1.00 48.62 162 ALA A CA 1
ATOM 1157 C C . ALA A 1 162 ? 31.195 4.521 -27.361 1.00 48.62 162 ALA A C 1
ATOM 1159 O O . ALA A 1 162 ? 30.069 4.987 -27.180 1.00 48.62 162 ALA A O 1
ATOM 1160 N N . GLY A 1 163 ? 32.268 5.014 -26.731 1.00 48.00 163 GLY A N 1
ATOM 1161 C CA . GLY A 1 163 ? 32.212 6.134 -25.787 1.00 48.00 163 GLY A CA 1
ATOM 1162 C C . GLY A 1 163 ? 31.785 7.456 -26.436 1.00 48.00 163 GLY A C 1
ATOM 1163 O O . GLY A 1 163 ? 30.975 8.186 -25.862 1.00 48.00 163 GLY A O 1
ATOM 1164 N N . ALA A 1 164 ? 32.264 7.736 -27.651 1.00 49.59 164 ALA A N 1
ATOM 1165 C CA . ALA A 1 164 ? 31.880 8.919 -28.419 1.00 49.59 164 ALA A CA 1
ATOM 1166 C C . ALA A 1 164 ? 30.398 8.878 -28.833 1.00 49.59 164 ALA A C 1
ATOM 1168 O O . ALA A 1 164 ? 29.689 9.863 -28.639 1.00 49.59 164 ALA A O 1
ATOM 1169 N N . GLY A 1 165 ? 29.892 7.726 -29.295 1.00 50.62 165 GLY A N 1
ATOM 1170 C CA . GLY A 1 165 ? 28.472 7.563 -29.638 1.00 50.62 165 GLY A CA 1
ATOM 1171 C C . GLY A 1 165 ? 27.529 7.775 -28.445 1.00 50.62 165 GLY A C 1
ATOM 1172 O O . GLY A 1 165 ? 26.502 8.446 -28.568 1.00 50.62 165 GLY A O 1
ATOM 1173 N N . VAL A 1 166 ? 27.907 7.283 -27.260 1.00 48.56 166 VAL A N 1
ATOM 1174 C CA . VAL A 1 166 ? 27.140 7.481 -26.014 1.00 48.56 166 VAL A CA 1
ATOM 1175 C C . VAL A 1 166 ? 27.162 8.945 -25.557 1.00 48.56 166 VAL A C 1
ATOM 1177 O O . VAL A 1 166 ? 26.148 9.459 -25.078 1.00 48.56 166 VAL A O 1
ATOM 1180 N N . ALA A 1 167 ? 28.289 9.642 -25.726 1.00 48.25 167 ALA A N 1
ATOM 1181 C CA . ALA A 1 167 ? 28.406 11.059 -25.388 1.00 48.25 167 ALA A CA 1
ATOM 1182 C C . ALA A 1 167 ? 27.557 11.948 -26.315 1.00 48.25 167 ALA A C 1
ATOM 1184 O O . ALA A 1 167 ? 26.877 12.854 -25.832 1.00 48.25 167 ALA A O 1
ATOM 1185 N N . THR A 1 168 ? 27.517 11.661 -27.620 1.00 49.56 168 THR A N 1
ATOM 1186 C CA . THR A 1 168 ? 26.712 12.427 -28.587 1.00 49.56 168 THR A CA 1
ATOM 1187 C C . THR A 1 168 ? 25.207 12.199 -28.400 1.00 49.56 168 THR A C 1
ATOM 1189 O O . THR A 1 168 ? 24.442 13.165 -28.426 1.00 49.56 168 THR A O 1
ATOM 1192 N N . ALA A 1 169 ? 24.772 10.969 -28.098 1.00 47.00 169 ALA A N 1
ATOM 1193 C CA . ALA A 1 169 ? 23.369 10.678 -27.773 1.00 47.00 169 ALA A CA 1
ATOM 1194 C C . ALA A 1 169 ? 22.880 11.447 -26.527 1.00 47.00 169 ALA A C 1
ATOM 1196 O O . ALA A 1 169 ? 21.735 11.894 -26.466 1.00 47.00 169 ALA A O 1
ATOM 1197 N N . LYS A 1 170 ? 23.771 11.670 -25.553 1.00 45.62 170 LYS A N 1
ATOM 1198 C CA . LYS A 1 170 ? 23.474 12.421 -24.325 1.00 45.62 170 LYS A CA 1
ATOM 1199 C C . LYS A 1 170 ? 23.377 13.939 -24.542 1.00 45.62 170 LYS A C 1
ATOM 1201 O O . LYS A 1 170 ? 22.724 14.615 -23.755 1.00 45.62 170 LYS A O 1
ATOM 1206 N N . VAL A 1 171 ? 24.013 14.472 -25.589 1.00 47.62 171 VAL A N 1
ATOM 1207 C CA . VAL A 1 171 ? 24.026 15.911 -25.914 1.00 47.62 171 VAL A CA 1
ATOM 1208 C C . VAL A 1 171 ? 22.858 16.308 -26.825 1.00 47.62 171 VAL A C 1
ATOM 1210 O O . VAL A 1 171 ? 22.315 17.397 -26.666 1.00 47.62 171 VAL A O 1
ATOM 1213 N N . VAL A 1 172 ? 22.418 15.427 -27.731 1.00 50.44 172 VAL A N 1
ATOM 1214 C CA . VAL A 1 172 ? 21.250 15.686 -28.603 1.00 50.44 172 VAL A CA 1
ATOM 1215 C C . VAL A 1 172 ? 19.923 15.520 -27.849 1.00 50.44 172 VAL A C 1
ATOM 1217 O O . VAL A 1 172 ? 18.951 16.207 -28.154 1.00 50.44 172 VAL A O 1
ATOM 1220 N N . GLY A 1 173 ? 19.888 14.709 -26.787 1.00 46.12 173 GLY A N 1
ATOM 1221 C CA . GLY A 1 173 ? 18.777 14.651 -25.830 1.00 46.12 173 GLY A CA 1
ATOM 1222 C C . GLY A 1 173 ? 18.738 15.840 -24.863 1.00 46.12 173 GLY A C 1
ATOM 1223 O O . GLY A 1 173 ? 18.586 15.626 -23.663 1.00 46.12 173 GLY A O 1
ATOM 1224 N N . GLY A 1 174 ? 18.932 17.065 -25.365 1.00 38.28 174 GLY A N 1
ATOM 1225 C CA . GLY A 1 174 ? 18.999 18.319 -24.612 1.00 38.28 174 GLY A CA 1
ATOM 1226 C C . GLY A 1 174 ? 17.810 18.530 -23.672 1.00 38.28 174 GLY A C 1
ATOM 1227 O O . GLY A 1 174 ? 16.818 19.160 -24.018 1.00 38.28 174 GLY A O 1
ATOM 1228 N N . GLY A 1 175 ? 17.946 18.015 -22.458 1.00 37.00 175 GLY A N 1
ATOM 1229 C CA . GLY A 1 175 ? 17.039 18.180 -21.337 1.00 37.00 175 GLY A CA 1
ATOM 1230 C C . GLY A 1 175 ? 17.778 17.706 -20.096 1.00 37.00 175 GLY A C 1
ATOM 1231 O O . GLY A 1 175 ? 18.097 16.527 -19.964 1.00 37.00 175 GLY A O 1
ATOM 1232 N N . GLY A 1 176 ? 18.136 18.646 -19.225 1.00 37.91 176 GLY A N 1
ATOM 1233 C CA . GLY A 1 176 ? 18.905 18.383 -18.018 1.00 37.91 176 GLY A CA 1
ATOM 1234 C C . GLY A 1 176 ? 18.319 17.233 -17.196 1.00 37.91 176 GLY A C 1
ATOM 1235 O O . GLY A 1 176 ? 17.225 17.321 -16.663 1.00 37.91 176 GLY A O 1
ATOM 1236 N N . GLY A 1 177 ? 19.091 16.161 -17.072 1.00 39.09 177 GLY A N 1
ATOM 1237 C CA . GLY A 1 177 ? 19.731 15.912 -15.788 1.00 39.09 177 GLY A CA 1
ATOM 1238 C C . GLY A 1 177 ? 18.867 15.474 -14.612 1.00 39.09 177 GLY A C 1
ATOM 1239 O O . GLY A 1 177 ? 19.351 15.624 -13.504 1.00 39.09 177 GLY A O 1
ATOM 1240 N N . ASP A 1 178 ? 17.718 14.834 -14.815 1.00 38.50 178 ASP A N 1
ATOM 1241 C CA . ASP A 1 178 ? 17.171 13.911 -13.815 1.00 38.50 178 ASP A CA 1
ATOM 1242 C C . ASP A 1 178 ? 17.046 12.540 -14.487 1.00 38.50 178 ASP A C 1
ATOM 1244 O O . ASP A 1 178 ? 16.281 12.381 -15.433 1.00 38.50 178 ASP A O 1
ATOM 1248 N N . GLY A 1 179 ? 17.832 11.551 -14.057 1.00 41.72 179 GLY A N 1
ATOM 1249 C CA . GLY A 1 179 ? 17.944 10.218 -14.670 1.00 41.72 179 GLY A CA 1
ATOM 1250 C C . GLY A 1 179 ? 16.671 9.356 -14.638 1.00 41.72 179 GLY A C 1
ATOM 1251 O O . GLY A 1 179 ? 16.675 8.289 -14.035 1.00 41.72 179 GLY A O 1
ATOM 1252 N N . TRP A 1 180 ? 15.607 9.796 -15.310 1.00 43.47 180 TRP A N 1
ATOM 1253 C CA . TRP A 1 180 ? 14.309 9.125 -15.455 1.00 43.47 180 TRP A CA 1
ATOM 1254 C C . TRP A 1 180 ? 13.944 8.834 -16.921 1.00 43.47 180 TRP A C 1
ATOM 1256 O O . TRP A 1 180 ? 12.892 8.264 -17.187 1.00 43.47 180 TRP A O 1
ATOM 1266 N N . GLY A 1 181 ? 14.801 9.224 -17.873 1.00 40.06 181 GLY A N 1
ATOM 1267 C CA . GLY A 1 181 ? 14.544 9.141 -19.317 1.00 40.06 181 GLY A CA 1
ATOM 1268 C C . GLY A 1 181 ? 15.116 7.917 -20.041 1.00 40.06 181 GLY A C 1
ATOM 1269 O O . GLY A 1 181 ? 15.014 7.841 -21.260 1.00 40.06 181 GLY A O 1
ATOM 1270 N N . ALA A 1 182 ? 15.718 6.952 -19.341 1.00 40.00 182 ALA A N 1
ATOM 1271 C CA . ALA A 1 182 ? 15.966 5.649 -19.953 1.00 40.00 182 ALA A CA 1
ATOM 1272 C C . ALA A 1 182 ? 14.620 4.915 -20.003 1.00 40.00 182 ALA A C 1
ATOM 1274 O O . ALA A 1 182 ? 13.979 4.769 -18.963 1.00 40.00 182 ALA A O 1
ATOM 1275 N N . GLY A 1 183 ? 14.173 4.502 -21.196 1.00 45.16 183 GLY A N 1
ATOM 1276 C CA . GLY A 1 183 ? 12.912 3.773 -21.394 1.00 45.16 183 GLY A CA 1
ATOM 1277 C C . GLY A 1 183 ? 12.739 2.611 -20.403 1.00 45.16 183 GLY A C 1
ATOM 1278 O O . GLY A 1 183 ? 13.731 2.195 -19.809 1.00 45.16 183 GLY A O 1
ATOM 1279 N N . PRO A 1 184 ? 11.514 2.084 -20.207 1.00 50.19 184 PRO A N 1
ATOM 1280 C CA . PRO A 1 184 ? 11.114 1.242 -19.073 1.00 50.19 184 PRO A CA 1
ATOM 1281 C C . PRO A 1 184 ? 11.815 -0.127 -19.058 1.00 50.19 184 PRO A C 1
ATOM 1283 O O . PRO A 1 184 ? 11.200 -1.180 -19.171 1.00 50.19 184 PRO A O 1
ATOM 1286 N N . ARG A 1 185 ? 13.132 -0.146 -18.882 1.00 45.81 185 ARG A N 1
ATOM 1287 C CA . ARG A 1 185 ? 13.895 -1.310 -18.467 1.00 45.81 185 ARG A CA 1
ATOM 1288 C C . ARG A 1 185 ? 13.756 -1.364 -16.961 1.00 45.81 185 ARG A C 1
ATOM 1290 O O . ARG A 1 185 ? 14.596 -0.891 -16.202 1.00 45.81 185 ARG A O 1
ATOM 1297 N N . GLN A 1 186 ? 12.607 -1.886 -16.558 1.00 58.44 186 GLN A N 1
ATOM 1298 C CA . GLN A 1 186 ? 12.319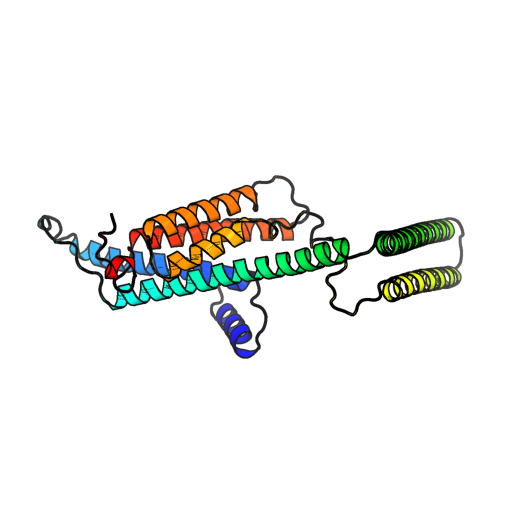 -2.279 -15.189 1.00 58.44 186 GLN A CA 1
ATOM 1299 C C . GLN A 1 186 ? 13.411 -3.236 -14.712 1.00 58.44 186 GLN A C 1
ATOM 1301 O O . GLN A 1 186 ? 14.001 -3.953 -15.524 1.00 58.44 186 GLN A O 1
ATOM 1306 N N . HIS A 1 187 ? 13.676 -3.250 -13.403 1.00 64.19 187 HIS A N 1
ATOM 1307 C CA . HIS A 1 187 ? 14.811 -3.945 -12.776 1.00 64.19 187 HIS A CA 1
ATOM 1308 C C . HIS A 1 187 ? 14.983 -5.427 -13.169 1.00 64.19 187 HIS A C 1
ATOM 1310 O O . HIS A 1 187 ? 16.047 -5.991 -12.927 1.00 64.19 187 HIS A O 1
ATOM 1316 N N . TYR A 1 188 ? 13.969 -6.043 -13.787 1.00 72.56 188 TYR A N 1
ATOM 1317 C CA . TYR A 1 188 ? 13.942 -7.451 -14.181 1.00 72.56 188 TYR A CA 1
ATOM 1318 C C . TYR A 1 188 ? 13.432 -7.712 -15.611 1.00 72.56 188 TYR A C 1
ATOM 1320 O O . TYR A 1 188 ? 13.160 -8.861 -15.944 1.00 72.56 188 TYR A O 1
ATOM 1328 N N . GLY A 1 189 ? 13.275 -6.682 -16.453 1.00 76.69 189 GLY A N 1
ATOM 1329 C CA . GLY A 1 189 ? 12.796 -6.848 -17.837 1.00 76.69 189 GLY A CA 1
ATOM 1330 C C . GLY A 1 189 ? 11.327 -7.280 -17.981 1.00 76.69 189 GLY A C 1
ATOM 1331 O O . GLY A 1 189 ? 10.935 -7.736 -19.050 1.00 76.69 189 GLY A O 1
ATOM 1332 N N . VAL A 1 190 ? 10.519 -7.142 -16.926 1.00 78.19 190 VAL A N 1
ATOM 1333 C CA . VAL A 1 190 ? 9.082 -7.476 -16.881 1.00 78.19 190 VAL A CA 1
ATOM 1334 C C . VAL A 1 190 ? 8.312 -6.262 -16.358 1.00 78.19 190 VAL A C 1
ATOM 1336 O O . VAL A 1 190 ? 8.830 -5.658 -15.411 1.00 78.19 190 VAL A O 1
ATOM 1339 N N . PRO A 1 191 ? 7.102 -5.956 -16.898 1.00 79.50 191 PRO A N 1
ATOM 1340 C CA . PRO A 1 191 ? 6.186 -4.938 -16.378 1.00 79.50 191 PRO A CA 1
ATOM 1341 C C . PRO A 1 191 ? 6.180 -4.874 -14.849 1.00 79.50 191 PRO A C 1
ATOM 1343 O O . PRO A 1 191 ? 5.845 -5.848 -14.177 1.00 79.50 191 PRO A O 1
ATOM 1346 N N . ASP A 1 192 ? 6.572 -3.724 -14.305 1.00 81.44 192 ASP A N 1
ATOM 1347 C CA . ASP A 1 192 ? 6.632 -3.458 -12.881 1.00 81.44 192 ASP A CA 1
ATOM 1348 C C . ASP A 1 192 ? 5.209 -3.457 -12.345 1.00 81.44 192 ASP A C 1
ATOM 1350 O O . ASP A 1 192 ? 4.385 -2.608 -12.684 1.00 81.44 192 ASP A O 1
ATOM 1354 N N . SER A 1 193 ? 4.913 -4.447 -11.514 1.00 84.31 193 SER A N 1
ATOM 1355 C CA . SER A 1 193 ? 3.589 -4.635 -10.938 1.00 84.31 193 SER A CA 1
ATOM 1356 C C . SER A 1 193 ? 3.200 -3.496 -9.993 1.00 84.31 193 SER A C 1
ATOM 1358 O O . SER A 1 193 ? 2.018 -3.361 -9.679 1.00 84.31 193 SER A O 1
ATOM 1360 N N . HIS A 1 194 ? 4.149 -2.631 -9.603 1.00 82.44 194 HIS A N 1
ATOM 1361 C CA . HIS A 1 194 ? 3.856 -1.361 -8.932 1.00 82.44 194 HIS A CA 1
ATOM 1362 C C . HIS A 1 194 ? 3.057 -0.392 -9.799 1.00 82.44 194 HIS A C 1
ATOM 1364 O O . HIS A 1 194 ? 2.430 0.511 -9.262 1.00 82.44 194 HIS A O 1
ATOM 1370 N N . ASP A 1 195 ? 3.011 -0.572 -11.117 1.00 82.38 195 ASP A N 1
ATOM 1371 C CA . ASP A 1 195 ? 2.336 0.334 -12.050 1.00 82.38 195 ASP A CA 1
ATOM 1372 C C . ASP A 1 195 ? 0.815 0.117 -12.160 1.00 82.38 195 ASP A C 1
ATOM 1374 O O . ASP A 1 195 ? 0.171 0.614 -13.083 1.00 82.38 195 ASP A O 1
ATOM 1378 N N . ASN A 1 196 ? 0.222 -0.598 -11.206 1.00 86.44 196 ASN A N 1
ATOM 1379 C CA . ASN A 1 196 ? -1.210 -0.864 -11.163 1.00 86.44 196 ASN A CA 1
ATOM 1380 C C . ASN A 1 196 ? -2.025 0.323 -10.585 1.00 86.44 196 ASN A C 1
ATOM 1382 O O . ASN A 1 196 ? -1.501 1.204 -9.899 1.00 86.44 196 ASN A O 1
ATOM 1386 N N . ASN A 1 197 ? -3.336 0.339 -10.850 1.00 88.81 197 ASN A N 1
ATOM 1387 C CA . ASN A 1 197 ? -4.251 1.374 -10.345 1.00 88.81 197 ASN A CA 1
ATOM 1388 C C . ASN A 1 197 ? -4.798 1.080 -8.933 1.00 88.81 197 ASN A C 1
ATOM 1390 O O . ASN A 1 197 ? -5.464 1.940 -8.352 1.00 88.81 197 ASN A O 1
ATOM 1394 N N . TRP A 1 198 ? -4.532 -0.101 -8.364 1.00 90.94 198 TRP A N 1
ATOM 1395 C CA . TRP A 1 198 ? -5.060 -0.510 -7.058 1.00 90.94 198 TRP A CA 1
ATOM 1396 C C . TRP A 1 198 ? -4.559 0.400 -5.938 1.00 90.94 198 TRP A C 1
ATOM 1398 O O . TRP A 1 198 ? -5.360 0.854 -5.125 1.00 90.94 198 TRP A O 1
ATOM 1408 N N . GLN A 1 199 ? -3.282 0.793 -5.974 1.00 90.00 199 GLN A N 1
ATOM 1409 C CA . GLN A 1 199 ? -2.688 1.688 -4.971 1.00 90.00 199 GLN A CA 1
ATOM 1410 C C . GLN A 1 199 ? -3.390 3.056 -4.885 1.00 90.00 199 GLN A C 1
ATOM 1412 O O . GLN A 1 199 ? -3.450 3.657 -3.811 1.00 90.00 199 GLN A O 1
ATOM 1417 N N . LEU A 1 200 ? -3.960 3.560 -5.989 1.00 88.75 200 LEU A N 1
ATOM 1418 C CA . LEU A 1 200 ? -4.744 4.801 -5.968 1.00 88.75 200 LEU A CA 1
ATOM 1419 C C . LEU A 1 200 ? -6.101 4.601 -5.287 1.00 88.75 200 LEU A C 1
ATOM 1421 O O . LEU A 1 200 ? -6.528 5.458 -4.515 1.00 88.75 200 LEU A O 1
ATOM 1425 N N . LEU A 1 201 ? -6.768 3.474 -5.546 1.00 92.25 201 LEU A N 1
ATOM 1426 C CA . LEU A 1 201 ? -8.033 3.133 -4.889 1.00 92.25 201 LEU A CA 1
ATOM 1427 C C . LEU A 1 201 ? -7.833 2.913 -3.386 1.00 92.25 201 LEU A C 1
ATOM 1429 O O . LEU A 1 201 ? -8.618 3.412 -2.580 1.00 92.25 201 LEU A O 1
ATOM 1433 N N . GLU A 1 202 ? -6.749 2.239 -3.003 1.00 93.69 202 GLU A N 1
ATOM 1434 C CA . GLU A 1 202 ? -6.356 2.078 -1.604 1.00 93.69 202 GLU A CA 1
ATOM 1435 C C . GLU A 1 202 ? -6.118 3.433 -0.937 1.00 93.69 202 GLU A C 1
ATOM 1437 O O . GLU A 1 202 ? -6.675 3.696 0.128 1.00 93.69 202 GLU A O 1
ATOM 1442 N N . MET A 1 203 ? -5.377 4.333 -1.592 1.00 91.62 203 MET A N 1
ATOM 1443 C CA . MET A 1 203 ? -5.138 5.697 -1.110 1.00 91.62 203 MET A CA 1
ATOM 1444 C C . MET A 1 203 ? -6.441 6.47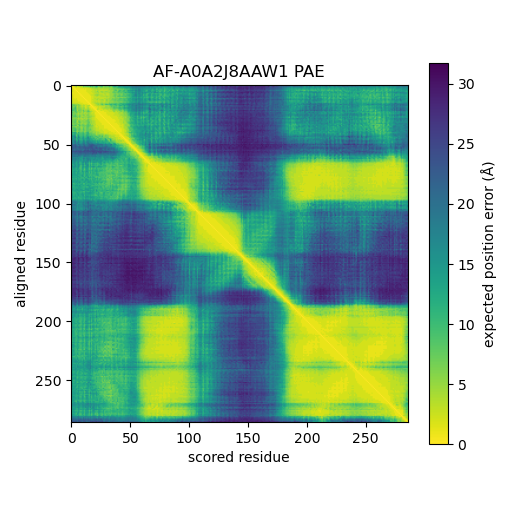9 -0.907 1.00 91.62 203 MET A C 1
ATOM 1446 O O . MET A 1 203 ? -6.596 7.165 0.104 1.00 91.62 203 MET A O 1
ATOM 1450 N N . LEU A 1 204 ? -7.397 6.360 -1.832 1.00 92.56 204 LEU A N 1
ATOM 1451 C CA . LEU A 1 204 ? -8.701 7.012 -1.705 1.00 92.56 204 LEU A CA 1
ATOM 1452 C C . LEU A 1 204 ? -9.484 6.480 -0.498 1.00 92.56 204 LEU A C 1
ATOM 1454 O O . LEU A 1 204 ? -10.053 7.272 0.254 1.00 92.56 204 LEU A O 1
ATOM 1458 N N . LEU A 1 205 ? -9.465 5.166 -0.258 1.00 93.31 205 LEU A N 1
ATOM 1459 C CA . LEU A 1 205 ? -10.132 4.551 0.896 1.00 93.31 205 LEU A CA 1
ATOM 1460 C C . LEU A 1 205 ? -9.415 4.784 2.232 1.00 93.31 205 LEU A C 1
ATOM 1462 O O . LEU A 1 205 ? -10.015 4.603 3.294 1.00 93.31 205 LEU A O 1
ATOM 1466 N N . CYS A 1 206 ? -8.167 5.248 2.217 1.00 92.12 206 CYS A N 1
ATOM 1467 C CA . CYS A 1 206 ? -7.471 5.646 3.439 1.00 92.12 206 CYS A CA 1
ATOM 1468 C C . CYS A 1 206 ? -8.099 6.868 4.097 1.00 92.12 206 CYS A C 1
ATOM 1470 O O . CYS A 1 206 ? -8.091 6.965 5.319 1.00 92.12 206 CYS A O 1
ATOM 1472 N N . ILE A 1 207 ? -8.676 7.780 3.315 1.00 92.00 207 ILE A N 1
ATOM 1473 C CA . ILE A 1 207 ? -9.322 8.985 3.841 1.00 92.00 207 ILE A CA 1
ATOM 1474 C C . ILE A 1 207 ? -10.504 8.622 4.763 1.00 92.00 207 ILE A C 1
ATOM 1476 O O . ILE A 1 207 ? -10.465 8.996 5.939 1.00 92.00 207 ILE A O 1
ATOM 1480 N N . PRO A 1 208 ? -11.528 7.859 4.321 1.00 94.00 208 PRO A N 1
ATOM 1481 C CA . PRO A 1 208 ? -12.614 7.446 5.208 1.00 94.00 208 PRO A CA 1
ATOM 1482 C C . PRO A 1 208 ? -12.134 6.515 6.325 1.00 94.00 208 PRO A C 1
ATOM 1484 O O . PRO A 1 208 ? -12.668 6.586 7.436 1.00 94.00 208 PRO A O 1
ATOM 1487 N N . LEU A 1 209 ? -11.098 5.698 6.082 1.00 92.44 209 LEU A N 1
ATOM 1488 C CA . LEU A 1 209 ? -10.517 4.856 7.125 1.00 92.44 209 LEU A CA 1
ATOM 1489 C C . LEU A 1 209 ? -9.967 5.724 8.256 1.00 92.44 209 LEU A C 1
ATOM 1491 O O . LEU A 1 209 ? -10.342 5.493 9.399 1.00 92.44 209 LEU A O 1
ATOM 1495 N N . ALA A 1 210 ? -9.146 6.733 7.950 1.00 90.38 210 ALA A N 1
ATOM 1496 C CA . ALA A 1 210 ? -8.532 7.645 8.917 1.00 90.38 210 ALA A CA 1
ATOM 1497 C C . ALA A 1 210 ? -9.571 8.368 9.773 1.00 90.38 210 ALA A C 1
ATOM 1499 O O . ALA A 1 210 ? -9.448 8.429 10.996 1.00 90.38 210 ALA A O 1
ATOM 1500 N N . LEU A 1 211 ? -10.619 8.864 9.115 1.00 91.38 211 LEU A N 1
ATOM 1501 C CA . LEU A 1 211 ? -11.731 9.563 9.750 1.00 91.38 211 LEU A CA 1
ATOM 1502 C C . LEU A 1 211 ? -12.603 8.627 10.606 1.00 91.38 211 LEU A C 1
ATOM 1504 O O . LEU A 1 211 ? -13.337 9.076 11.487 1.00 91.38 211 LEU A O 1
ATOM 1508 N N . GLY A 1 212 ? -12.530 7.315 10.372 1.00 90.75 212 GLY A N 1
ATOM 1509 C CA . GLY A 1 212 ? -13.436 6.361 10.996 1.00 90.75 212 GLY A CA 1
ATOM 1510 C C . GLY A 1 212 ? -14.866 6.539 10.534 1.00 90.75 212 GLY A C 1
ATOM 1511 O O . GLY A 1 212 ? -15.772 6.526 11.365 1.00 90.75 212 GLY A O 1
ATOM 1512 N N . TRP A 1 213 ? -15.035 6.769 9.234 1.00 93.50 213 TRP A N 1
ATOM 1513 C CA . TRP A 1 213 ? -16.333 6.841 8.591 1.00 93.50 213 TRP A CA 1
ATOM 1514 C C . TRP A 1 213 ? -16.636 5.514 7.895 1.00 93.50 213 TRP A C 1
ATOM 1516 O O . TRP A 1 213 ? -15.839 5.024 7.091 1.00 93.50 213 TRP A O 1
ATOM 1526 N N . GLN A 1 214 ? -17.789 4.928 8.226 1.00 92.69 214 GLN A N 1
ATOM 1527 C CA . GLN A 1 214 ? -18.234 3.617 7.756 1.00 92.69 214 GLN A CA 1
ATOM 1528 C C . GLN A 1 214 ? -17.139 2.562 7.916 1.00 92.69 214 GLN A C 1
ATOM 1530 O O . GLN A 1 214 ? -16.843 1.810 6.988 1.00 92.69 214 GLN A O 1
ATOM 1535 N N . THR A 1 215 ? -16.524 2.512 9.099 1.00 90.38 215 THR A N 1
ATOM 1536 C CA . THR A 1 215 ? -15.300 1.738 9.358 1.00 90.38 215 THR A CA 1
ATOM 1537 C C . THR A 1 215 ? -15.414 0.296 8.855 1.00 90.38 215 THR A C 1
ATOM 1539 O O . THR A 1 215 ? -14.492 -0.205 8.222 1.00 90.38 215 THR A O 1
ATOM 1542 N N . ALA A 1 216 ? -16.558 -0.363 9.070 1.00 90.69 216 ALA A N 1
ATOM 1543 C CA . ALA A 1 216 ? -16.775 -1.732 8.612 1.00 90.69 216 ALA A CA 1
ATOM 1544 C C . ALA A 1 216 ? -16.758 -1.866 7.079 1.00 90.69 216 ALA A C 1
ATOM 1546 O O . ALA A 1 216 ? -16.082 -2.749 6.555 1.00 90.69 216 ALA A O 1
ATOM 1547 N N . LEU A 1 217 ? -17.465 -0.991 6.358 1.00 93.19 217 LEU A N 1
ATOM 1548 C CA . LEU A 1 217 ? -17.500 -1.008 4.893 1.00 93.19 217 LEU A CA 1
ATOM 1549 C C . LEU A 1 217 ? -16.140 -0.630 4.307 1.00 93.19 217 LEU A C 1
ATOM 1551 O O . LEU A 1 217 ? -15.648 -1.320 3.418 1.00 93.19 217 LEU A O 1
ATOM 1555 N N . THR A 1 218 ? -15.500 0.401 4.858 1.00 94.38 218 THR A N 1
ATOM 1556 C CA . THR A 1 218 ? -14.170 0.843 4.434 1.00 94.38 218 THR A CA 1
ATOM 1557 C C . THR A 1 218 ? -13.123 -0.255 4.641 1.00 94.38 218 THR A C 1
ATOM 1559 O O . THR A 1 218 ? -12.348 -0.537 3.729 1.00 94.38 218 THR A O 1
ATOM 1562 N N . CYS A 1 219 ? -13.132 -0.941 5.792 1.00 93.31 219 CYS A N 1
ATOM 1563 C CA . CYS A 1 219 ? -12.249 -2.083 6.038 1.00 93.31 219 CYS A CA 1
ATOM 1564 C C . CYS A 1 219 ? -12.509 -3.229 5.054 1.00 93.31 219 CYS A C 1
ATOM 1566 O O . CYS A 1 219 ? -11.554 -3.745 4.484 1.00 93.31 219 CYS A O 1
ATOM 1568 N N . ARG A 1 220 ? -13.773 -3.610 4.810 1.00 93.81 220 ARG A N 1
ATOM 1569 C CA . ARG A 1 220 ? -14.115 -4.668 3.837 1.00 93.81 220 ARG A CA 1
ATOM 1570 C C . ARG A 1 220 ? -13.651 -4.313 2.425 1.00 93.81 220 ARG A C 1
ATOM 1572 O O . ARG A 1 220 ? -13.083 -5.164 1.747 1.00 93.81 220 ARG A O 1
ATOM 1579 N N . GLY A 1 221 ? -13.853 -3.063 2.006 1.00 94.75 221 GLY A N 1
ATOM 1580 C CA . GLY A 1 221 ? -13.396 -2.558 0.711 1.00 94.75 221 GLY A CA 1
ATOM 1581 C C . GLY A 1 221 ? -11.876 -2.623 0.569 1.00 94.75 221 GLY A C 1
ATOM 1582 O O . GLY A 1 221 ? -11.379 -3.163 -0.416 1.00 94.75 221 GLY A O 1
ATOM 1583 N N . LEU A 1 222 ? -11.135 -2.158 1.579 1.00 94.25 222 LEU A N 1
ATOM 1584 C CA . LEU A 1 222 ? -9.671 -2.245 1.590 1.00 94.25 222 LEU A CA 1
ATOM 1585 C C . LEU A 1 222 ? -9.166 -3.691 1.621 1.00 94.25 222 LEU A C 1
ATOM 1587 O O . LEU A 1 222 ? -8.212 -4.008 0.923 1.00 94.25 222 LEU A O 1
ATOM 1591 N N . VAL A 1 223 ? -9.808 -4.581 2.383 1.00 94.75 223 VAL A N 1
ATOM 1592 C CA . VAL A 1 223 ? -9.477 -6.016 2.392 1.00 94.75 223 VAL A CA 1
ATOM 1593 C C . VAL A 1 223 ? -9.662 -6.615 1.002 1.00 94.75 223 VAL A C 1
ATOM 1595 O O . VAL A 1 223 ? -8.761 -7.288 0.508 1.00 94.75 223 VAL A O 1
ATOM 1598 N N . ALA A 1 224 ? -10.801 -6.353 0.356 1.00 95.38 224 ALA A N 1
ATOM 1599 C CA . ALA A 1 224 ? -11.064 -6.843 -0.991 1.00 95.38 224 ALA A CA 1
ATOM 1600 C C . ALA A 1 224 ? -10.032 -6.311 -1.996 1.00 95.38 224 ALA A C 1
ATOM 1602 O O . ALA A 1 224 ? -9.493 -7.096 -2.770 1.00 95.38 224 ALA A O 1
ATOM 1603 N N . LEU A 1 225 ? -9.706 -5.014 -1.947 1.00 95.50 225 LEU A N 1
ATOM 1604 C CA . LEU A 1 225 ? -8.700 -4.406 -2.824 1.00 95.50 225 LEU A CA 1
ATOM 1605 C C . LEU A 1 225 ? -7.303 -4.985 -2.605 1.00 95.50 225 LEU A C 1
ATOM 1607 O O . LEU A 1 225 ? -6.684 -5.401 -3.575 1.00 95.50 225 LEU A O 1
ATOM 1611 N N . LEU A 1 226 ? -6.845 -5.100 -1.357 1.00 93.88 226 LEU A N 1
ATOM 1612 C CA . LEU A 1 226 ? -5.523 -5.654 -1.044 1.00 93.88 226 LEU A CA 1
ATOM 1613 C C . LEU A 1 226 ? -5.396 -7.112 -1.486 1.00 93.88 226 LEU A C 1
ATOM 1615 O O . LEU A 1 226 ? -4.341 -7.520 -1.973 1.00 93.88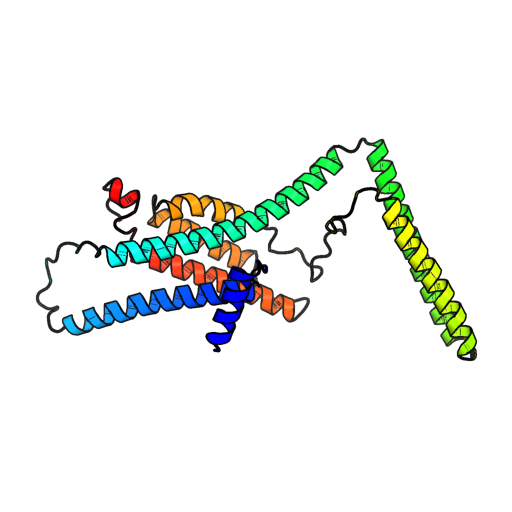 226 LEU A O 1
ATOM 1619 N N . LEU A 1 227 ? -6.457 -7.910 -1.324 1.00 93.12 227 LEU A N 1
ATOM 1620 C CA . LEU A 1 227 ? -6.476 -9.299 -1.784 1.00 93.12 227 LEU A CA 1
ATOM 1621 C C . LEU A 1 227 ? -6.545 -9.389 -3.313 1.00 93.12 227 LEU A C 1
ATOM 1623 O O . LEU A 1 227 ? -5.862 -10.231 -3.893 1.00 93.12 227 LEU A O 1
ATOM 1627 N N . LEU A 1 228 ? -7.310 -8.517 -3.976 1.00 94.94 228 LEU A N 1
ATOM 1628 C CA . LEU A 1 228 ? -7.328 -8.428 -5.437 1.00 94.94 228 LEU A CA 1
ATOM 1629 C C . LEU A 1 228 ? -5.967 -7.993 -5.988 1.00 94.94 228 LEU A C 1
ATOM 1631 O O . LEU A 1 228 ? -5.488 -8.604 -6.941 1.00 94.94 228 LEU A O 1
ATOM 1635 N N . GLU A 1 229 ? -5.307 -7.007 -5.381 1.00 94.19 229 GLU A N 1
ATOM 1636 C CA . GLU A 1 229 ? -3.949 -6.599 -5.752 1.00 94.19 229 GLU A CA 1
ATOM 1637 C C . GLU A 1 229 ? -2.962 -7.749 -5.510 1.00 94.19 229 GLU A C 1
ATOM 1639 O O . GLU A 1 229 ? -2.189 -8.092 -6.404 1.00 94.19 229 GLU A O 1
ATOM 1644 N N . ALA A 1 230 ? -3.025 -8.405 -4.344 1.00 92.56 230 ALA A N 1
ATOM 1645 C CA . ALA A 1 230 ? -2.205 -9.578 -4.039 1.00 92.56 230 ALA A CA 1
ATOM 1646 C C . ALA A 1 230 ? -2.344 -10.640 -5.132 1.00 92.56 230 ALA A C 1
ATOM 1648 O O . ALA A 1 230 ? -1.345 -11.154 -5.629 1.00 92.56 230 ALA A O 1
ATOM 1649 N N . VAL A 1 231 ? -3.575 -10.938 -5.546 1.00 92.94 231 VAL A N 1
ATOM 1650 C CA . VAL A 1 231 ? -3.828 -12.016 -6.498 1.00 92.94 231 VAL A CA 1
ATOM 1651 C C . VAL A 1 231 ? -3.481 -11.627 -7.939 1.00 92.94 231 VAL A C 1
ATOM 1653 O O . VAL A 1 231 ? -2.928 -12.434 -8.682 1.00 92.94 231 VAL A O 1
ATOM 1656 N N . THR A 1 232 ? -3.802 -10.403 -8.354 1.00 93.38 232 THR A N 1
ATOM 1657 C CA . THR A 1 232 ? -3.670 -9.986 -9.760 1.00 93.38 232 THR A CA 1
ATOM 1658 C C . THR A 1 232 ? -2.294 -9.420 -10.095 1.00 93.38 232 THR A C 1
ATOM 1660 O O . THR A 1 232 ? -1.803 -9.636 -11.201 1.00 93.38 232 THR A O 1
ATOM 1663 N N . CYS A 1 233 ? -1.652 -8.722 -9.156 1.00 92.75 233 CYS A N 1
ATOM 1664 C CA . CYS A 1 233 ? -0.366 -8.061 -9.381 1.00 92.75 233 CYS A CA 1
ATOM 1665 C C . CYS A 1 233 ? 0.816 -8.866 -8.843 1.00 92.75 233 CYS A C 1
ATOM 1667 O O . CYS A 1 233 ? 1.932 -8.698 -9.328 1.00 92.75 233 CYS A O 1
ATOM 1669 N N . TRP A 1 234 ? 0.589 -9.761 -7.878 1.00 93.62 234 TRP A N 1
ATOM 1670 C CA . TRP A 1 234 ? 1.662 -10.490 -7.203 1.00 93.62 234 TRP A CA 1
ATOM 1671 C C . TRP A 1 234 ? 1.456 -12.011 -7.275 1.00 93.62 234 TRP A C 1
ATOM 1673 O O . TRP A 1 234 ? 1.301 -12.656 -6.234 1.00 93.62 234 TRP A O 1
ATOM 1683 N N . PRO A 1 235 ? 1.476 -12.617 -8.483 1.00 90.56 235 PRO A N 1
ATOM 1684 C CA . PRO A 1 235 ? 1.111 -14.017 -8.686 1.00 90.56 235 PRO A CA 1
ATOM 1685 C C . PRO A 1 235 ? 2.213 -14.960 -8.192 1.00 90.56 235 PRO A C 1
ATOM 1687 O O . PRO A 1 235 ? 2.860 -15.628 -8.986 1.00 90.56 235 PRO A O 1
ATOM 1690 N N . PHE A 1 236 ? 2.458 -15.035 -6.881 1.00 88.56 236 PHE A N 1
ATOM 1691 C CA . PHE A 1 236 ? 3.589 -15.766 -6.288 1.00 88.56 236 PHE A CA 1
ATOM 1692 C C . PHE A 1 236 ? 3.612 -17.272 -6.622 1.00 88.56 236 PHE A C 1
ATOM 1694 O O . PHE A 1 236 ? 4.638 -17.930 -6.430 1.00 88.56 236 PHE A O 1
ATOM 1701 N N . TRP A 1 237 ? 2.485 -17.799 -7.106 1.00 89.94 237 TRP A N 1
ATOM 1702 C CA . TRP A 1 237 ? 2.297 -19.160 -7.605 1.00 89.94 237 TRP A CA 1
ATOM 1703 C C . TRP A 1 237 ? 2.709 -19.353 -9.070 1.00 89.94 237 TRP A C 1
ATOM 1705 O O . TRP A 1 237 ? 2.610 -20.469 -9.574 1.00 89.94 237 TRP A O 1
ATOM 1715 N N . ALA A 1 238 ? 3.138 -18.308 -9.784 1.00 90.38 238 ALA A N 1
ATOM 1716 C CA . ALA A 1 238 ? 3.620 -18.467 -11.147 1.00 90.38 238 ALA A CA 1
ATOM 1717 C C . ALA A 1 238 ? 4.828 -19.417 -11.167 1.00 90.38 238 ALA A C 1
ATOM 1719 O O . ALA A 1 238 ? 5.724 -19.348 -10.322 1.00 90.38 238 ALA A O 1
ATOM 1720 N N . TRP A 1 239 ? 4.834 -20.322 -12.146 1.00 88.25 239 TRP A N 1
ATOM 1721 C CA . TRP A 1 239 ? 5.876 -21.342 -12.287 1.00 88.25 239 TRP A CA 1
ATOM 1722 C C . TRP A 1 239 ? 7.204 -20.782 -12.801 1.00 88.25 239 TRP A C 1
ATOM 1724 O O . TRP A 1 239 ? 8.244 -21.403 -12.598 1.00 88.25 239 TRP A O 1
ATOM 1734 N N . TYR A 1 240 ? 7.185 -19.615 -13.449 1.00 89.00 240 TYR A N 1
ATOM 1735 C CA . TYR A 1 240 ? 8.360 -19.008 -14.062 1.00 89.00 240 TYR A CA 1
ATOM 1736 C C . TYR A 1 240 ? 8.627 -17.616 -13.491 1.00 89.00 240 TYR A C 1
ATOM 1738 O O . TYR A 1 240 ? 7.752 -16.750 -13.500 1.00 89.00 240 TYR A O 1
ATOM 1746 N N . TRP A 1 241 ? 9.865 -17.404 -13.044 1.00 89.94 241 TRP A N 1
ATOM 1747 C CA . TRP A 1 241 ? 10.363 -16.119 -12.564 1.00 89.94 241 TRP A CA 1
ATOM 1748 C C . TRP A 1 241 ? 11.691 -15.796 -13.255 1.00 89.94 241 TRP A C 1
ATOM 1750 O O . TRP A 1 241 ? 12.568 -16.661 -13.265 1.00 89.94 241 TRP A O 1
ATOM 1760 N N . PRO A 1 242 ? 11.895 -14.563 -13.762 1.00 89.56 242 PRO A N 1
ATOM 1761 C CA . PRO A 1 242 ? 13.151 -14.175 -14.409 1.00 89.56 242 PRO A CA 1
ATOM 1762 C C . PRO A 1 242 ? 14.378 -14.308 -13.499 1.00 89.56 242 PRO A C 1
ATOM 1764 O O . PRO A 1 242 ? 15.492 -14.512 -13.970 1.00 89.56 242 PRO A O 1
ATOM 1767 N N . SER A 1 243 ? 14.193 -14.159 -12.183 1.00 91.12 243 SER A N 1
ATOM 1768 C CA . SER A 1 243 ? 15.259 -14.308 -11.194 1.00 91.12 243 SER A CA 1
ATOM 1769 C C . SER A 1 243 ? 14.713 -14.680 -9.814 1.00 91.12 243 SER A C 1
ATOM 1771 O O . SER A 1 243 ? 13.548 -14.429 -9.493 1.00 91.12 243 SER A O 1
ATOM 1773 N N . TRP A 1 244 ? 15.585 -15.218 -8.956 1.00 90.12 244 TRP A N 1
ATOM 1774 C CA . TRP A 1 244 ? 15.258 -15.510 -7.556 1.00 90.12 244 TRP A CA 1
ATOM 1775 C C . TRP A 1 244 ? 14.895 -14.248 -6.759 1.00 90.12 244 TRP A C 1
ATOM 1777 O O . TRP A 1 244 ? 13.951 -14.262 -5.969 1.00 90.12 244 TRP A O 1
ATOM 1787 N N . HIS A 1 245 ? 15.598 -13.137 -7.004 1.00 87.00 245 HIS A N 1
ATOM 1788 C CA . HIS A 1 245 ? 15.309 -11.855 -6.357 1.00 87.00 245 HIS A CA 1
ATOM 1789 C C . HIS A 1 245 ? 13.902 -11.357 -6.686 1.00 87.00 245 HIS A C 1
ATOM 1791 O O . HIS A 1 245 ? 13.178 -10.940 -5.785 1.00 87.00 245 HIS A O 1
ATOM 1797 N N . PHE A 1 246 ? 13.488 -11.469 -7.950 1.00 86.94 246 PHE A N 1
ATOM 1798 C CA . PHE A 1 246 ? 12.135 -11.106 -8.358 1.00 86.94 246 PHE A CA 1
ATOM 1799 C C . PHE A 1 246 ? 11.076 -12.015 -7.715 1.00 86.94 246 PHE A C 1
ATOM 1801 O O . PHE A 1 246 ? 10.082 -11.522 -7.188 1.00 86.94 246 PHE A O 1
ATOM 1808 N N . ALA A 1 247 ? 11.314 -13.329 -7.654 1.00 88.06 247 ALA A N 1
ATOM 1809 C CA . ALA A 1 247 ? 10.405 -14.255 -6.973 1.00 88.06 247 ALA A CA 1
ATOM 1810 C C . ALA A 1 247 ? 10.241 -13.917 -5.477 1.00 88.06 247 ALA A C 1
ATOM 1812 O O . ALA A 1 247 ? 9.129 -13.934 -4.943 1.00 88.06 247 ALA A O 1
ATOM 1813 N N . MET A 1 248 ? 11.342 -13.582 -4.792 1.00 87.69 248 MET A N 1
ATOM 1814 C CA . MET A 1 248 ? 11.303 -13.127 -3.399 1.00 87.69 248 MET A CA 1
ATOM 1815 C C . MET A 1 248 ? 10.517 -11.818 -3.265 1.00 87.69 248 MET A C 1
ATOM 1817 O O . MET A 1 248 ? 9.687 -11.706 -2.363 1.00 87.69 248 MET A O 1
ATOM 1821 N N . HIS A 1 249 ? 10.750 -10.861 -4.165 1.00 88.94 249 HIS A N 1
ATOM 1822 C CA . HIS A 1 249 ? 10.060 -9.571 -4.208 1.00 88.94 249 HIS A CA 1
ATOM 1823 C C . HIS A 1 249 ? 8.539 -9.736 -4.321 1.00 88.94 249 HIS A C 1
ATOM 1825 O O . HIS A 1 249 ? 7.793 -9.218 -3.486 1.00 88.94 249 HIS A O 1
ATOM 1831 N N . VAL A 1 250 ? 8.081 -10.548 -5.278 1.00 90.38 250 VAL A N 1
ATOM 1832 C CA . VAL A 1 250 ? 6.654 -10.830 -5.498 1.00 90.38 250 VAL A CA 1
ATOM 1833 C C . VAL A 1 250 ? 6.021 -11.516 -4.287 1.00 90.38 250 VAL A C 1
ATOM 1835 O O . VAL A 1 250 ? 4.986 -11.066 -3.797 1.00 90.38 250 VAL A O 1
ATOM 1838 N N . ARG A 1 251 ? 6.659 -12.561 -3.738 1.00 89.31 251 ARG A N 1
ATOM 1839 C CA . ARG A 1 251 ? 6.179 -13.241 -2.516 1.00 89.31 251 ARG A CA 1
ATOM 1840 C C . ARG A 1 251 ? 6.032 -12.267 -1.358 1.00 89.31 251 ARG A C 1
ATOM 1842 O O . ARG A 1 251 ? 5.049 -12.295 -0.623 1.00 89.31 251 ARG A O 1
ATOM 1849 N N . LEU A 1 252 ? 7.026 -11.407 -1.192 1.00 86.50 252 LEU A N 1
ATOM 1850 C CA . LEU A 1 252 ? 7.074 -10.448 -0.109 1.00 86.50 252 LEU A CA 1
ATOM 1851 C C . LEU A 1 252 ? 5.939 -9.411 -0.226 1.00 86.50 252 LEU A C 1
ATOM 1853 O O . LEU A 1 252 ? 5.388 -9.008 0.796 1.00 86.50 252 LEU A O 1
ATOM 1857 N N . HIS A 1 253 ? 5.578 -8.981 -1.438 1.00 89.56 253 HIS A N 1
ATOM 1858 C CA . HIS A 1 253 ? 4.389 -8.148 -1.661 1.00 89.56 253 HIS A CA 1
ATOM 1859 C C . HIS A 1 253 ? 3.086 -8.896 -1.394 1.00 89.56 253 HIS A C 1
ATOM 1861 O O . HIS A 1 253 ? 2.264 -8.408 -0.621 1.00 89.56 253 HIS A O 1
ATOM 1867 N N . PHE A 1 254 ? 2.947 -10.107 -1.935 1.00 90.88 254 PHE A N 1
ATOM 1868 C CA . PHE A 1 254 ? 1.770 -10.946 -1.723 1.00 90.88 254 PHE A CA 1
ATOM 1869 C C . PHE A 1 254 ? 1.456 -11.129 -0.229 1.00 90.88 254 PHE A C 1
ATOM 1871 O O . PHE A 1 254 ? 0.369 -10.787 0.237 1.00 90.88 254 PHE A O 1
ATOM 1878 N N . PHE A 1 255 ? 2.431 -11.603 0.555 1.00 87.06 255 PHE A N 1
ATOM 1879 C CA . PHE A 1 255 ? 2.236 -11.817 1.992 1.00 87.06 255 PHE A CA 1
ATOM 1880 C C . PHE A 1 255 ? 2.067 -10.509 2.771 1.00 87.06 255 PHE A C 1
ATOM 1882 O O . PHE A 1 255 ? 1.366 -10.497 3.782 1.00 87.06 255 PHE A O 1
ATOM 1889 N N . GLY A 1 256 ? 2.676 -9.413 2.308 1.00 87.12 256 GLY A N 1
ATOM 1890 C CA . GLY A 1 256 ? 2.462 -8.083 2.875 1.00 87.12 256 GLY A CA 1
ATOM 1891 C C . GLY A 1 256 ? 0.996 -7.661 2.782 1.00 87.12 256 GLY A C 1
ATOM 1892 O O . GLY A 1 256 ? 0.390 -7.341 3.804 1.00 87.12 256 GLY A O 1
ATOM 1893 N N . ASN A 1 257 ? 0.408 -7.749 1.589 1.00 90.50 257 ASN A N 1
ATOM 1894 C CA . ASN A 1 257 ? -0.992 -7.392 1.358 1.00 90.50 257 ASN A CA 1
ATOM 1895 C C . ASN A 1 257 ? -1.949 -8.276 2.165 1.00 90.50 257 ASN A C 1
ATOM 1897 O O . ASN A 1 257 ? -2.853 -7.764 2.824 1.00 90.50 257 ASN A O 1
ATOM 1901 N N . VAL A 1 258 ? -1.708 -9.593 2.197 1.00 87.50 258 VAL A N 1
ATOM 1902 C CA . VAL A 1 258 ? -2.508 -10.536 3.000 1.00 87.50 258 VAL A CA 1
ATOM 1903 C C . VAL A 1 258 ? -2.424 -10.216 4.497 1.00 87.50 258 VAL A C 1
ATOM 1905 O O . VAL A 1 258 ? -3.440 -10.240 5.193 1.00 87.50 258 VAL A O 1
ATOM 1908 N N . ALA A 1 259 ? -1.239 -9.872 5.009 1.00 85.31 259 ALA A N 1
ATOM 1909 C CA . ALA A 1 259 ? -1.071 -9.505 6.414 1.00 85.31 259 ALA A CA 1
ATOM 1910 C C . ALA A 1 259 ? -1.817 -8.206 6.764 1.00 85.31 259 ALA A C 1
ATOM 1912 O O . ALA A 1 259 ? -2.477 -8.137 7.805 1.00 85.31 259 ALA A O 1
ATOM 1913 N N . VAL A 1 260 ? -1.754 -7.193 5.893 1.00 87.31 260 VAL A N 1
ATOM 1914 C CA . VAL A 1 260 ? -2.489 -5.933 6.079 1.00 87.31 260 VAL A CA 1
ATOM 1915 C C . VAL A 1 260 ? -4.000 -6.169 6.023 1.00 87.31 260 VAL A C 1
ATOM 1917 O O . VAL A 1 260 ? -4.723 -5.673 6.889 1.00 87.31 260 VAL A O 1
ATOM 1920 N N . ALA A 1 261 ? -4.471 -6.987 5.079 1.00 89.50 261 ALA A N 1
ATOM 1921 C CA . ALA A 1 261 ? -5.869 -7.395 4.995 1.00 89.50 261 ALA A CA 1
ATOM 1922 C C . ALA A 1 261 ? -6.332 -8.092 6.289 1.00 89.50 261 ALA A C 1
ATOM 1924 O O . ALA A 1 261 ? -7.358 -7.723 6.859 1.00 89.50 261 ALA A O 1
ATOM 1925 N N . GLY A 1 262 ? -5.541 -9.024 6.830 1.00 84.69 262 GLY A N 1
ATOM 1926 C CA . GLY A 1 262 ? -5.823 -9.643 8.131 1.00 84.69 262 GLY A CA 1
ATOM 1927 C C . GLY A 1 262 ? -5.910 -8.623 9.275 1.00 84.69 262 GLY A C 1
ATOM 1928 O O . GLY A 1 262 ? -6.824 -8.686 10.099 1.00 84.69 262 GLY A O 1
ATOM 1929 N N . GLY A 1 263 ? -5.014 -7.631 9.297 1.00 85.94 263 GLY A N 1
ATOM 1930 C CA . GLY A 1 263 ? -5.057 -6.526 10.261 1.00 85.94 263 GLY A CA 1
ATOM 1931 C C . GLY A 1 263 ? -6.330 -5.675 10.161 1.00 85.94 263 GLY A C 1
ATOM 1932 O O . GLY A 1 263 ? -6.900 -5.298 11.186 1.00 85.94 263 GLY A O 1
ATOM 1933 N N . LEU A 1 264 ? -6.818 -5.418 8.946 1.00 87.94 264 LEU A N 1
ATOM 1934 C CA . LEU A 1 264 ? -8.072 -4.697 8.701 1.00 87.94 264 LEU A CA 1
ATOM 1935 C C . LEU A 1 264 ? -9.308 -5.491 9.139 1.00 87.94 264 LEU A C 1
ATOM 1937 O O . LEU A 1 264 ? -10.228 -4.905 9.712 1.00 87.94 264 LEU A O 1
ATOM 1941 N N . VAL A 1 265 ? -9.319 -6.812 8.936 1.00 87.81 265 VAL A N 1
ATOM 1942 C CA . VAL A 1 265 ? -10.386 -7.692 9.450 1.00 87.81 265 VAL A CA 1
ATOM 1943 C C . VAL A 1 265 ? -10.424 -7.645 10.979 1.00 87.81 265 VAL A C 1
ATOM 1945 O O . VAL A 1 265 ? -11.492 -7.492 11.569 1.00 87.81 265 VAL A O 1
ATOM 1948 N N . LEU A 1 266 ? -9.264 -7.687 11.641 1.00 84.81 266 LEU A N 1
ATOM 1949 C CA . LEU A 1 266 ? -9.199 -7.528 13.098 1.00 84.81 266 LEU A CA 1
ATOM 1950 C C . LEU A 1 266 ? -9.701 -6.149 13.545 1.00 84.81 266 LEU A C 1
ATOM 1952 O O . LEU A 1 266 ? -10.443 -6.057 14.524 1.00 84.81 266 LEU A O 1
ATOM 1956 N N . LEU A 1 267 ? -9.341 -5.082 12.824 1.00 85.44 267 LEU A N 1
ATOM 1957 C CA . LEU A 1 267 ? -9.827 -3.731 13.109 1.00 85.44 267 LEU A CA 1
ATOM 1958 C C . LEU A 1 267 ? -11.355 -3.643 12.979 1.00 85.44 267 LEU A C 1
ATOM 1960 O O . LEU A 1 267 ? -11.999 -2.999 13.805 1.00 85.44 267 LEU A O 1
ATOM 1964 N N . GLN A 1 268 ? -11.934 -4.328 11.991 1.00 88.69 268 GLN A N 1
ATOM 1965 C CA . GLN A 1 268 ? -13.383 -4.441 11.833 1.00 88.69 268 GLN A CA 1
ATOM 1966 C C . GLN A 1 268 ? -14.025 -5.141 13.044 1.00 88.69 268 GLN A C 1
ATOM 1968 O O . GLN A 1 268 ? -15.007 -4.630 13.579 1.00 88.69 268 GLN A O 1
ATOM 1973 N N . CYS A 1 269 ? -13.458 -6.255 13.520 1.00 84.38 269 CYS A N 1
ATOM 1974 C CA . CYS A 1 269 ? -13.976 -6.994 14.680 1.00 84.38 269 CYS A CA 1
ATOM 1975 C C . CYS A 1 269 ? -13.868 -6.214 16.001 1.00 84.38 269 CYS A C 1
ATOM 1977 O O . CYS A 1 269 ? -14.697 -6.376 16.895 1.00 84.38 269 CYS A O 1
ATOM 1979 N N . LEU A 1 270 ? -12.842 -5.371 16.150 1.00 83.62 270 LEU A N 1
ATOM 1980 C CA . LEU A 1 270 ? -12.647 -4.550 17.351 1.00 83.62 270 LEU A CA 1
ATOM 1981 C C . LEU A 1 270 ? -13.568 -3.319 17.392 1.00 83.62 270 LEU A C 1
ATOM 1983 O O . LEU A 1 270 ? -13.749 -2.732 18.464 1.00 83.62 270 LEU A O 1
ATOM 1987 N N . GLY A 1 271 ? -14.167 -2.964 16.255 1.00 83.19 271 GLY A N 1
ATOM 1988 C CA . GLY A 1 271 ? -15.082 -1.841 16.104 1.00 83.19 271 GLY A CA 1
ATOM 1989 C C . GLY A 1 271 ? -14.378 -0.503 15.874 1.00 83.19 271 GLY A C 1
ATOM 1990 O O . GLY A 1 271 ? -13.154 -0.375 15.928 1.00 83.19 271 GLY A O 1
ATOM 1991 N N . ALA A 1 272 ? -15.183 0.529 15.610 1.00 81.50 272 ALA A N 1
ATOM 1992 C CA . ALA A 1 272 ? -14.672 1.839 15.227 1.00 81.50 272 ALA A CA 1
ATOM 1993 C C . ALA A 1 272 ? -13.851 2.505 16.354 1.00 81.50 272 ALA A C 1
ATOM 1995 O O . ALA A 1 272 ? -12.829 3.126 16.072 1.00 81.50 272 ALA A O 1
ATOM 1996 N N . GLY A 1 273 ? -14.234 2.308 17.619 1.00 86.31 273 GLY A N 1
ATOM 1997 C CA . GLY A 1 273 ? -13.676 3.016 18.776 1.00 86.31 273 GLY A CA 1
ATOM 1998 C C . GLY A 1 273 ? -14.395 4.345 19.043 1.00 86.31 273 GLY A C 1
ATOM 1999 O O . GLY A 1 273 ? -15.077 4.880 18.170 1.00 86.31 273 GLY A O 1
ATOM 2000 N N . GLU A 1 274 ? -14.257 4.885 20.260 1.00 90.12 274 GLU A N 1
ATOM 2001 C CA . GLU A 1 274 ? -15.025 6.071 20.698 1.00 90.12 274 GLU A CA 1
ATOM 2002 C C . GLU A 1 274 ? -14.674 7.359 19.934 1.00 90.12 274 GLU A C 1
ATOM 2004 O O . GLU A 1 274 ? -15.518 8.242 19.814 1.00 90.12 274 GLU A O 1
ATOM 2009 N N . TYR A 1 275 ? -13.455 7.463 19.396 1.00 89.19 275 TYR A N 1
ATOM 2010 C CA . TYR A 1 275 ? -12.924 8.673 18.751 1.00 89.19 275 TYR A CA 1
ATOM 2011 C C . TYR A 1 275 ? -13.221 8.769 17.246 1.00 89.19 275 TYR A C 1
ATOM 2013 O O . TYR A 1 275 ? -12.479 9.411 16.509 1.00 89.19 275 TYR A O 1
ATOM 2021 N N . THR A 1 276 ? -14.260 8.094 16.764 1.00 90.38 276 THR A N 1
ATOM 2022 C CA . THR A 1 276 ? -14.566 8.002 15.327 1.00 90.38 276 THR A CA 1
ATOM 2023 C C . THR A 1 276 ? -15.772 8.823 14.928 1.00 90.38 276 THR A C 1
ATOM 2025 O O . THR A 1 276 ? -16.665 9.040 15.747 1.00 90.38 276 THR A O 1
ATOM 2028 N N . ILE A 1 277 ? -15.834 9.228 13.654 1.00 91.25 277 ILE A N 1
ATOM 2029 C CA . ILE A 1 277 ? -17.036 9.869 13.106 1.00 91.25 277 ILE A CA 1
ATOM 2030 C C . ILE A 1 277 ? -18.256 8.956 13.280 1.00 91.25 277 ILE A C 1
ATOM 2032 O O . ILE A 1 277 ? -19.305 9.439 13.694 1.00 91.25 277 ILE A O 1
ATOM 2036 N N . ASP A 1 278 ? -18.115 7.643 13.069 1.00 88.31 278 ASP A N 1
ATOM 2037 C CA . ASP A 1 278 ? -19.205 6.679 13.292 1.00 88.31 278 ASP A CA 1
ATOM 2038 C C . ASP A 1 278 ? -19.780 6.762 14.724 1.00 88.31 278 ASP A C 1
ATOM 2040 O O . ASP A 1 278 ? -20.999 6.787 14.907 1.00 88.31 278 ASP A O 1
ATOM 2044 N N . SER A 1 279 ? -18.904 6.884 15.731 1.00 88.56 279 SER A N 1
ATOM 2045 C CA . SER A 1 279 ? -19.274 7.064 17.143 1.00 88.56 279 SER A CA 1
ATOM 2046 C C . SER A 1 279 ? -19.944 8.420 17.402 1.00 88.56 279 SER A C 1
ATOM 2048 O O . SER A 1 279 ? -20.981 8.481 18.064 1.00 88.56 279 SER A O 1
ATOM 2050 N N . LEU A 1 280 ? -19.399 9.505 16.837 1.00 89.69 280 LEU A N 1
ATOM 2051 C CA . LEU A 1 280 ? -19.959 10.857 16.971 1.00 89.69 280 LEU A CA 1
ATOM 2052 C C . LEU A 1 280 ? -21.348 10.983 16.336 1.00 89.69 280 LEU A C 1
ATOM 2054 O O . LEU A 1 280 ? -22.207 11.681 16.867 1.00 89.69 280 LEU A O 1
ATOM 2058 N N . MET A 1 281 ? -21.586 10.284 15.226 1.00 90.75 281 MET A N 1
ATOM 2059 C CA . MET A 1 281 ? -22.879 10.269 14.539 1.00 90.75 281 MET A CA 1
ATOM 2060 C C . MET A 1 281 ? -23.920 9.373 15.226 1.00 90.75 281 MET A C 1
ATOM 2062 O O . MET A 1 281 ? -25.037 9.257 14.724 1.00 90.75 281 MET A O 1
ATOM 2066 N N . GLY A 1 282 ? -23.571 8.699 16.329 1.00 83.44 282 GLY A N 1
ATOM 2067 C CA . GLY A 1 282 ? -24.474 7.784 17.029 1.00 83.44 282 GLY A CA 1
ATOM 2068 C C . GLY A 1 282 ? -24.908 6.583 16.184 1.00 83.44 282 GLY A C 1
ATOM 2069 O O . GLY A 1 282 ? -25.904 5.933 16.512 1.00 83.44 282 GLY A O 1
ATOM 2070 N N . ARG A 1 283 ? -24.192 6.274 15.093 1.00 73.00 283 ARG A N 1
ATOM 2071 C CA . ARG A 1 283 ? -24.505 5.112 14.259 1.00 73.00 283 ARG A CA 1
ATOM 2072 C C . ARG A 1 283 ? -24.107 3.860 15.026 1.00 73.00 283 ARG A C 1
ATOM 2074 O O . ARG A 1 283 ? -22.949 3.689 15.402 1.00 73.00 283 ARG A O 1
ATOM 2081 N N . LYS A 1 284 ? -25.072 2.973 15.257 1.00 60.75 284 LYS A N 1
ATOM 2082 C CA . LYS A 1 284 ? -24.781 1.636 15.771 1.00 60.75 284 LYS A CA 1
ATOM 2083 C C . LYS A 1 284 ? -23.995 0.894 14.688 1.00 60.75 284 LYS A C 1
ATOM 2085 O O . LYS A 1 284 ? -24.470 0.766 13.566 1.00 60.75 284 LYS A O 1
ATOM 2090 N N . THR A 1 285 ? -22.772 0.479 15.002 1.00 57.62 285 THR A N 1
ATOM 2091 C CA . THR A 1 285 ? -22.005 -0.446 14.161 1.00 57.62 285 THR A CA 1
ATOM 2092 C C . THR A 1 285 ? -22.662 -1.818 14.266 1.00 57.62 285 THR A C 1
ATOM 2094 O O . THR A 1 285 ? -22.527 -2.454 15.312 1.00 57.62 285 THR A O 1
ATOM 2097 N N . GLU A 1 286 ? -23.410 -2.213 13.236 1.00 50.88 286 GLU A N 1
ATOM 2098 C CA . GLU A 1 286 ? -23.909 -3.585 13.045 1.00 50.88 286 GLU A CA 1
ATOM 2099 C C . GLU A 1 286 ? -22.812 -4.517 12.513 1.00 50.88 286 GLU A C 1
ATOM 2101 O O . GLU A 1 286 ? -21.991 -4.071 11.670 1.00 50.88 286 GLU A O 1
#